Protein AF-A0A935YAR6-F1 (afdb_monomer_lite)

Secondary structure (DSSP, 8-state):
------------------------------TTS--HHHHHHHHH-TTSS-TTT-BTTSSTTS-SS--EE-SS--EEEEEEEEES-TT-EEEEEE--SSSPPP-SSSSEEEEEES---TT-EEEEEPPTT--EEEEEEETTTT-TT-SSS-TT--EESSGGGS-SSGGGS---SSS-S----EEEEE-GGGGTT--EEEEEE-SS-TTSPB-SS--TT-B---S-SEEEEEEE-S--------HHHHHHHT--

Sequence (252 aa):
MRSSIAKLLVPVLLFAPSLAGAFDVTFGTSWDNIPLQQVLDLQYGAGVVNVATDFEGHNPGDADPPFWEDLALNGLLIREIAGFANRNTLGWYAETLQAAPVIDSIGDGVVFDGTMGAGQTVTVSFADGLTRFGFYLNPNGGQAGGGNAPEPELFFTNRFYNDLGPGGAGATHAPFNGDPQCLVFNISHLYGGVPTYVLAWEDLDYGGPITPHYDWLGTDNDYNDLVIEIQALSPVATENETWGSVKALFRQ

Foldseek 3Di:
DDDDDPPPPDPPPPPPPPQAAADFFDFFADQVNAFVQNLCCVVPNHPLADPGAQFARNDRPGDALDKAFDQWFQWKKKFWSAAQQLAKWKKKAQDDPPADDDDDPDRMDTFDQSNDGHGDIGIGGGDTGRGMMWMKMDLRRPDPDQQQAPPPDICISNQLRAAAAQNNPFHPDPPRRGFRQWTKGFPCVVVVNFGKIKIFGFSHGSNFDQDNHDDSRHGSSSSRNTIMMMTTPDPPPPPPDDVVVVVVVPPD

Radius of gyration: 20.28 Å; chains: 1; bounding box: 64×56×50 Å

Structure (mmCIF, N/CA/C/O backbone):
data_AF-A0A935YAR6-F1
#
_entry.id   AF-A0A935YAR6-F1
#
loop_
_atom_site.group_PDB
_atom_site.id
_atom_site.type_symbol
_atom_site.label_atom_id
_atom_site.label_alt_id
_atom_site.label_comp_id
_atom_site.label_asym_id
_atom_site.label_entity_id
_atom_site.label_seq_id
_atom_site.pdbx_PDB_ins_code
_atom_site.Cartn_x
_atom_site.Cartn_y
_atom_site.Cartn_z
_atom_site.occupancy
_atom_site.B_iso_or_equiv
_atom_site.auth_seq_id
_atom_site.auth_comp_id
_atom_site.auth_asym_id
_atom_site.auth_atom_id
_atom_site.pdbx_PDB_model_num
ATOM 1 N N . MET A 1 1 ? -37.493 35.752 33.450 1.00 40.84 1 MET A N 1
ATOM 2 C CA . MET A 1 1 ? -36.563 36.001 32.329 1.00 40.84 1 MET A CA 1
ATOM 3 C C . MET A 1 1 ? -36.288 34.668 31.652 1.00 40.84 1 MET A C 1
ATOM 5 O O . MET A 1 1 ? -35.723 33.792 32.289 1.00 40.84 1 MET A O 1
ATOM 9 N N . ARG A 1 2 ? -36.806 34.461 30.434 1.00 37.88 2 ARG A N 1
ATOM 10 C CA . ARG A 1 2 ? -36.589 33.236 29.648 1.00 37.88 2 ARG A CA 1
ATOM 11 C C . ARG A 1 2 ? -35.321 33.442 28.819 1.00 37.88 2 ARG A C 1
ATOM 13 O O . ARG A 1 2 ? -35.298 34.341 27.987 1.00 37.88 2 ARG A O 1
ATOM 20 N N . SER A 1 3 ? -34.277 32.670 29.106 1.00 46.47 3 SER A N 1
ATOM 21 C CA . SER A 1 3 ? -33.043 32.659 28.320 1.00 46.47 3 SER A CA 1
ATOM 22 C C . SER A 1 3 ? -33.253 31.755 27.108 1.00 46.47 3 SER A C 1
ATOM 24 O O . SER A 1 3 ? -33.444 30.549 27.258 1.00 46.47 3 SER A O 1
ATOM 26 N N . SER A 1 4 ? -33.293 32.352 25.919 1.00 44.84 4 SER A N 1
ATOM 27 C CA . SER A 1 4 ? -33.296 31.632 24.648 1.00 44.84 4 SER A CA 1
ATOM 28 C C . SER A 1 4 ? -31.868 31.192 24.336 1.00 44.84 4 SER A C 1
ATOM 30 O O . SER A 1 4 ? -31.024 32.018 23.998 1.00 44.84 4 SER A O 1
ATOM 32 N N . ILE A 1 5 ? -31.599 29.892 24.446 1.00 47.16 5 ILE A N 1
ATOM 33 C CA . ILE A 1 5 ? -30.371 29.280 23.935 1.00 47.16 5 ILE A CA 1
ATOM 34 C C . ILE A 1 5 ? -30.511 29.214 22.413 1.00 47.16 5 ILE A C 1
ATOM 36 O O . ILE A 1 5 ? -31.268 28.401 21.880 1.00 47.16 5 ILE A O 1
ATOM 40 N N . ALA A 1 6 ? -29.816 30.109 21.717 1.00 43.94 6 ALA A N 1
ATOM 41 C CA . ALA A 1 6 ? -29.648 30.031 20.276 1.00 43.94 6 ALA A CA 1
ATOM 42 C C . ALA A 1 6 ? -28.800 28.791 19.958 1.00 43.94 6 ALA A C 1
ATOM 44 O O . ALA A 1 6 ? -27.622 28.729 20.306 1.00 43.94 6 ALA A O 1
ATOM 45 N N . LYS A 1 7 ? -29.411 27.782 19.330 1.00 43.94 7 LYS A N 1
ATOM 46 C CA . LYS A 1 7 ? -28.685 26.648 18.753 1.00 43.94 7 LYS A CA 1
ATOM 47 C C . LYS A 1 7 ? -27.922 27.161 17.535 1.00 43.94 7 LYS A C 1
ATOM 49 O O . LYS A 1 7 ? -28.521 27.423 16.495 1.00 43.94 7 LYS A O 1
ATOM 54 N N . LEU A 1 8 ? -26.617 27.342 17.695 1.00 38.47 8 LEU A N 1
ATOM 55 C CA . LEU A 1 8 ? -25.692 27.582 16.599 1.00 38.47 8 LEU A CA 1
ATOM 56 C C . LEU A 1 8 ? -25.634 26.290 15.767 1.00 38.47 8 LEU A C 1
ATOM 58 O O . LEU A 1 8 ? -25.055 25.298 16.204 1.00 38.47 8 LEU A O 1
ATOM 62 N N . LEU A 1 9 ? -26.300 26.270 14.611 1.00 36.88 9 LEU A N 1
ATOM 63 C CA . LEU A 1 9 ? -26.072 25.236 13.605 1.00 36.88 9 LEU A CA 1
ATOM 64 C C . LEU A 1 9 ? -24.675 25.472 13.032 1.00 36.88 9 LEU A C 1
ATOM 66 O O . LEU A 1 9 ? -24.462 26.434 12.297 1.00 36.88 9 LEU A O 1
ATOM 70 N N . VAL A 1 10 ? -23.730 24.612 13.398 1.00 39.19 10 VAL A N 1
ATOM 71 C CA . VAL A 1 10 ? -22.455 24.503 12.693 1.00 39.19 10 VAL A CA 1
ATOM 72 C C . VAL A 1 10 ? -22.769 23.844 11.349 1.00 39.19 10 VAL A C 1
ATOM 74 O O . VAL A 1 10 ? -23.279 22.721 11.347 1.00 39.19 10 VAL A O 1
ATOM 77 N N . PRO A 1 11 ? -22.537 24.509 10.206 1.00 39.47 11 PRO A N 1
ATOM 78 C CA . PRO A 1 11 ? -22.609 23.832 8.927 1.00 39.47 11 PRO A CA 1
ATOM 79 C C . PRO A 1 11 ? -21.472 22.810 8.896 1.00 39.47 11 PRO A C 1
ATOM 81 O O . PRO A 1 11 ? -20.299 23.173 8.843 1.00 39.47 11 PRO A O 1
ATOM 84 N N . VAL A 1 12 ? -21.821 21.527 8.974 1.00 39.31 12 VAL A N 1
ATOM 85 C CA . VAL A 1 12 ? -20.907 20.448 8.607 1.00 39.31 12 VAL A CA 1
ATOM 86 C C . VAL A 1 12 ? -20.712 20.588 7.102 1.00 39.31 12 VAL A C 1
ATOM 88 O O . VAL A 1 12 ? -21.591 20.219 6.323 1.00 39.31 12 VAL A O 1
ATOM 91 N N . LEU A 1 13 ? -19.606 21.212 6.687 1.00 35.56 13 LEU A N 1
ATOM 92 C CA . LEU A 1 13 ? -19.125 21.058 5.321 1.00 35.56 13 LEU A CA 1
ATOM 93 C C . LEU A 1 13 ? -18.796 19.574 5.164 1.00 35.56 13 LEU A C 1
ATOM 95 O O . LEU A 1 13 ? -17.758 19.108 5.626 1.00 35.56 13 LEU A O 1
ATOM 99 N N . LEU A 1 14 ? -19.710 18.833 4.545 1.00 36.94 14 LEU A N 1
ATOM 100 C CA . LEU A 1 14 ? -19.393 17.548 3.947 1.00 36.94 14 LEU A CA 1
ATOM 101 C C . LEU A 1 14 ? -18.448 17.862 2.786 1.00 36.94 14 LEU A C 1
ATOM 103 O O . LEU A 1 14 ? -18.890 18.214 1.692 1.00 36.94 14 LEU A O 1
ATOM 107 N N . PHE A 1 15 ? -17.144 17.828 3.051 1.00 38.59 15 PHE A N 1
ATOM 108 C CA . PHE A 1 15 ? -16.162 17.678 1.991 1.00 38.59 15 PHE A CA 1
ATOM 109 C C . PHE A 1 15 ? -16.456 16.324 1.354 1.00 38.59 15 PHE A C 1
ATOM 111 O O . PHE A 1 15 ? -16.135 15.286 1.923 1.00 38.59 15 PHE A O 1
ATOM 118 N N . ALA A 1 16 ? -17.150 16.331 0.216 1.00 40.28 16 ALA A N 1
ATOM 119 C CA . ALA A 1 16 ? -17.143 15.169 -0.650 1.00 40.28 16 ALA A CA 1
ATOM 120 C C . ALA A 1 16 ? -15.677 14.989 -1.069 1.00 40.28 16 ALA A C 1
ATOM 122 O O . ALA A 1 16 ? -15.135 15.931 -1.663 1.00 40.28 16 ALA A O 1
ATOM 123 N N . PRO A 1 17 ? -15.011 13.869 -0.727 1.00 46.31 17 PRO A N 1
ATOM 124 C CA . PRO A 1 17 ? -13.712 13.582 -1.312 1.00 46.31 17 PRO A CA 1
ATOM 125 C C . PRO A 1 17 ? -13.893 13.687 -2.826 1.00 46.31 17 PRO A C 1
ATOM 127 O O . PRO A 1 17 ? -14.884 13.189 -3.372 1.00 46.31 17 PRO A O 1
ATOM 130 N N . SER A 1 18 ? -13.024 14.441 -3.504 1.00 45.59 18 SER A N 1
ATOM 131 C CA . SER A 1 18 ? -13.033 14.427 -4.961 1.00 45.59 18 SER A CA 1
ATOM 132 C C . SER A 1 18 ? -12.816 12.977 -5.359 1.00 45.59 18 SER A C 1
ATOM 134 O O . SER A 1 18 ? -11.748 12.453 -5.063 1.00 45.59 18 SER A O 1
ATOM 136 N N . LEU A 1 19 ? -13.829 12.333 -5.947 1.00 53.84 19 LEU A N 1
ATOM 137 C CA . LEU A 1 19 ? -13.690 10.989 -6.494 1.00 53.84 19 LEU A CA 1
ATOM 138 C C . LEU A 1 19 ? -12.526 11.047 -7.476 1.00 53.84 19 LEU A C 1
ATOM 140 O O . LEU A 1 19 ? -12.652 11.634 -8.557 1.00 53.84 19 LEU A O 1
ATOM 144 N N . ALA A 1 20 ? -11.374 10.538 -7.060 1.00 61.47 20 ALA A N 1
ATOM 145 C CA . ALA A 1 20 ? -10.275 10.342 -7.966 1.00 61.47 20 ALA A CA 1
ATOM 146 C C . ALA A 1 20 ? -10.767 9.399 -9.072 1.00 61.47 20 ALA A C 1
ATOM 148 O O . ALA A 1 20 ? -11.616 8.531 -8.851 1.00 61.47 20 ALA A O 1
ATOM 149 N N . GLY A 1 21 ? -10.350 9.674 -10.307 1.00 69.19 21 GLY A N 1
ATOM 150 C CA . GLY A 1 21 ? -10.752 8.841 -11.431 1.00 69.19 21 GLY A CA 1
ATOM 151 C C . GLY A 1 21 ? -10.207 7.434 -11.236 1.00 69.19 21 GLY A C 1
ATOM 152 O O . GLY A 1 21 ? -9.061 7.298 -10.813 1.00 69.19 21 GLY A O 1
ATOM 153 N N . ALA A 1 22 ? -11.019 6.436 -11.586 1.00 86.50 22 ALA A N 1
ATOM 154 C CA . ALA A 1 22 ? -10.573 5.058 -11.716 1.00 86.50 22 ALA A CA 1
ATOM 155 C C . ALA A 1 22 ? -9.222 4.984 -12.448 1.00 86.50 22 ALA A C 1
ATOM 157 O O . ALA A 1 22 ? -9.014 5.721 -13.425 1.00 86.50 22 ALA A O 1
ATOM 158 N N . PHE A 1 23 ? -8.329 4.117 -11.982 1.00 87.19 23 PHE A N 1
ATOM 159 C CA . PHE A 1 23 ? -7.012 3.924 -12.571 1.00 87.19 23 PHE A CA 1
ATOM 160 C C . PHE A 1 23 ? -6.762 2.476 -12.979 1.00 87.19 23 PHE A C 1
ATOM 162 O O . PHE A 1 23 ? -7.250 1.527 -12.368 1.00 87.19 23 PHE A O 1
ATOM 169 N N . ASP A 1 24 ? -5.979 2.337 -14.045 1.00 88.38 24 ASP A N 1
ATOM 170 C CA . ASP A 1 24 ? -5.494 1.056 -14.534 1.00 88.38 24 ASP A CA 1
ATOM 171 C C . ASP A 1 24 ? -4.030 0.882 -14.133 1.00 88.38 24 ASP A C 1
ATOM 173 O O . ASP A 1 24 ? -3.259 1.845 -14.083 1.00 88.38 24 ASP A O 1
ATOM 177 N N . VAL A 1 25 ? -3.647 -0.369 -13.906 1.00 90.38 25 VAL A N 1
ATOM 178 C CA . VAL A 1 25 ? -2.278 -0.772 -13.587 1.00 90.38 25 VAL A CA 1
ATOM 179 C C . VAL A 1 25 ? -1.753 -1.635 -14.724 1.00 90.38 25 VAL A C 1
ATOM 181 O O . VAL A 1 25 ? -2.438 -2.547 -15.195 1.00 90.38 25 VAL A O 1
ATOM 184 N N . THR A 1 26 ? -0.539 -1.346 -15.189 1.00 91.50 26 THR A N 1
ATOM 185 C CA . THR A 1 26 ? 0.136 -2.205 -16.170 1.00 91.50 26 THR A CA 1
ATOM 186 C C . THR A 1 26 ? 1.091 -3.138 -15.448 1.00 91.50 26 THR A C 1
ATOM 188 O O . THR A 1 26 ? 2.150 -2.702 -15.013 1.00 91.50 26 THR A O 1
ATOM 191 N N . PHE A 1 27 ? 0.731 -4.418 -15.373 1.00 93.06 27 PHE A N 1
ATOM 192 C CA . PHE A 1 27 ? 1.583 -5.443 -14.776 1.00 93.06 27 PHE A CA 1
ATOM 193 C C . PHE A 1 27 ? 2.663 -5.915 -15.751 1.00 93.06 27 PHE A C 1
ATOM 195 O O . PHE A 1 27 ? 2.363 -6.265 -16.902 1.00 93.06 27 PHE A O 1
ATOM 202 N N . GLY A 1 28 ? 3.912 -5.953 -15.294 1.00 92.69 28 GLY A N 1
ATOM 203 C CA . GLY A 1 28 ? 5.017 -6.561 -16.023 1.00 92.69 28 GLY A CA 1
ATOM 204 C C . GLY A 1 28 ? 5.239 -8.027 -15.664 1.00 92.69 28 GLY A C 1
ATOM 205 O O . GLY A 1 28 ? 4.377 -8.725 -15.130 1.00 92.69 28 GLY A O 1
ATOM 206 N N . THR A 1 29 ? 6.401 -8.539 -16.070 1.00 93.75 29 THR A N 1
ATOM 207 C CA . THR A 1 29 ? 6.814 -9.903 -15.729 1.00 93.75 29 THR A CA 1
ATOM 208 C C . THR A 1 29 ? 7.620 -9.860 -14.449 1.00 93.75 29 THR A C 1
ATOM 210 O O . THR A 1 29 ? 8.733 -9.350 -14.480 1.00 93.75 29 THR A O 1
ATOM 213 N N . SER A 1 30 ? 7.080 -10.484 -13.405 1.00 93.56 30 SER A N 1
ATOM 214 C CA . SER A 1 30 ? 7.741 -10.632 -12.112 1.00 93.56 30 SER A CA 1
ATOM 215 C C . SER A 1 30 ? 9.183 -11.122 -12.221 1.00 93.56 30 SER A C 1
ATOM 217 O O . SER A 1 30 ? 9.445 -12.179 -12.818 1.00 93.56 30 SER A O 1
ATOM 219 N N . TRP A 1 31 ? 10.107 -10.397 -11.598 1.00 92.81 31 TRP A N 1
ATOM 220 C CA . TRP A 1 31 ? 11.508 -10.787 -11.461 1.00 92.81 31 TRP A CA 1
ATOM 221 C C . TRP A 1 31 ? 11.706 -11.893 -10.415 1.00 92.81 31 TRP A C 1
ATOM 223 O O . TRP A 1 31 ? 12.677 -12.654 -10.505 1.00 92.81 31 TRP A O 1
ATOM 233 N N . ASP A 1 32 ? 10.737 -12.086 -9.520 1.00 90.06 32 ASP A N 1
ATOM 234 C CA . ASP A 1 32 ? 10.726 -13.149 -8.507 1.00 90.06 32 ASP A CA 1
ATOM 235 C C . ASP A 1 32 ? 10.179 -14.491 -9.004 1.00 90.06 32 ASP A C 1
ATOM 237 O O . ASP A 1 32 ? 10.198 -15.498 -8.290 1.00 90.06 32 ASP A O 1
ATOM 241 N N . ASN A 1 33 ? 9.780 -14.566 -10.278 1.00 90.94 33 ASN A N 1
ATOM 242 C CA . ASN A 1 33 ? 9.203 -15.757 -10.912 1.00 90.94 33 ASN A CA 1
ATOM 243 C C . ASN A 1 33 ? 7.871 -16.211 -10.283 1.00 90.94 33 ASN A C 1
ATOM 245 O O . ASN A 1 33 ? 7.488 -17.378 -10.429 1.00 90.94 33 ASN A O 1
ATOM 249 N N . ILE A 1 34 ? 7.153 -15.310 -9.609 1.00 93.94 34 ILE A N 1
ATOM 250 C CA . ILE A 1 34 ? 5.818 -15.568 -9.069 1.00 93.94 34 ILE A CA 1
ATOM 251 C C . ILE A 1 34 ? 4.949 -14.306 -9.179 1.00 93.94 34 ILE A C 1
ATOM 253 O O . ILE A 1 34 ? 5.118 -13.379 -8.409 1.00 93.94 34 ILE A O 1
ATOM 257 N N . PRO A 1 35 ? 3.975 -14.230 -10.097 1.00 95.75 35 PRO A N 1
ATOM 258 C CA . PRO A 1 35 ? 3.140 -13.033 -10.203 1.00 95.75 35 PRO A CA 1
ATOM 259 C C . PRO A 1 35 ? 2.247 -12.860 -8.963 1.00 95.75 35 PRO A C 1
ATOM 261 O O . PRO A 1 35 ? 1.823 -13.859 -8.368 1.00 95.75 35 PRO A O 1
ATOM 264 N N . LEU A 1 36 ? 1.855 -11.621 -8.639 1.00 97.06 36 LEU A N 1
ATOM 265 C CA . LEU A 1 36 ? 0.955 -11.329 -7.513 1.00 97.06 36 LEU A CA 1
ATOM 266 C C . LEU A 1 36 ? -0.332 -12.169 -7.539 1.00 97.06 36 LEU A C 1
ATOM 268 O O . LEU A 1 36 ? -0.755 -12.664 -6.497 1.00 97.06 36 LEU A O 1
ATOM 272 N N . GLN A 1 37 ? -0.923 -12.423 -8.716 1.00 98.00 37 GLN A N 1
ATOM 273 C CA . GLN A 1 37 ? -2.121 -13.275 -8.810 1.00 98.00 37 GLN A CA 1
ATOM 274 C C . GLN A 1 37 ? -1.874 -14.665 -8.216 1.00 98.00 37 GLN A C 1
ATOM 276 O O . GLN A 1 37 ? -2.717 -15.188 -7.494 1.00 98.00 37 GLN A O 1
ATOM 281 N N . GLN A 1 38 ? -0.701 -15.251 -8.469 1.00 97.69 38 GLN A N 1
ATOM 282 C CA . GLN A 1 38 ? -0.343 -16.548 -7.909 1.00 97.69 38 GLN A CA 1
ATOM 283 C C . GLN A 1 38 ? -0.104 -16.463 -6.394 1.00 97.69 38 GLN A C 1
ATOM 285 O O . GLN A 1 38 ? -0.475 -17.396 -5.683 1.00 97.69 38 GLN A O 1
ATOM 290 N N . VAL A 1 39 ? 0.471 -15.365 -5.887 1.00 96.88 39 VAL A N 1
ATOM 291 C CA . VAL A 1 39 ? 0.621 -15.130 -4.438 1.00 96.88 39 VAL A CA 1
ATOM 292 C C . VAL A 1 39 ? -0.750 -15.119 -3.754 1.00 96.88 39 VAL A C 1
ATOM 294 O O . VAL A 1 39 ? -0.966 -15.859 -2.790 1.00 96.88 39 VAL A O 1
ATOM 297 N N . LEU A 1 40 ? -1.704 -14.343 -4.279 1.00 98.12 40 LEU A N 1
ATOM 298 C CA . LEU A 1 40 ? -3.045 -14.243 -3.696 1.00 98.12 40 LEU A CA 1
ATOM 299 C C . LEU A 1 40 ? -3.849 -15.539 -3.863 1.00 98.12 40 LEU A C 1
ATOM 301 O O . LEU A 1 40 ? -4.527 -15.958 -2.923 1.00 98.12 40 LEU A O 1
ATOM 305 N N . ASP A 1 41 ? -3.717 -16.229 -4.997 1.00 98.31 41 ASP A N 1
ATOM 306 C CA . ASP A 1 41 ? -4.365 -17.523 -5.233 1.00 98.31 41 ASP A CA 1
ATOM 307 C C . ASP A 1 41 ? -3.880 -18.599 -4.250 1.00 98.31 41 ASP A C 1
ATOM 309 O O . ASP A 1 41 ? -4.676 -19.411 -3.772 1.00 98.31 41 ASP A O 1
ATOM 313 N N . LEU A 1 42 ? -2.581 -18.616 -3.927 1.00 96.81 42 LEU A N 1
ATOM 314 C CA . LEU A 1 42 ? -2.014 -19.537 -2.937 1.00 96.81 42 LEU A CA 1
ATOM 315 C C . LEU A 1 42 ? -2.504 -19.231 -1.516 1.00 96.81 42 LEU A C 1
ATOM 317 O O . LEU A 1 42 ? -2.683 -20.158 -0.725 1.00 96.81 42 LEU A O 1
ATOM 321 N N . GLN A 1 43 ? -2.725 -17.954 -1.194 1.00 97.00 43 GLN A N 1
ATOM 322 C CA . GLN A 1 43 ? -3.118 -17.513 0.143 1.00 97.00 43 GLN A CA 1
ATOM 323 C C . GLN A 1 43 ? -4.631 -17.619 0.398 1.00 97.00 43 GLN A C 1
ATOM 325 O O . GLN A 1 43 ? -5.035 -18.019 1.493 1.00 97.00 43 GLN A O 1
ATOM 330 N N . TYR A 1 44 ? -5.462 -17.260 -0.582 1.00 97.50 44 TYR A N 1
ATOM 331 C CA . TYR A 1 44 ? -6.917 -17.124 -0.423 1.00 97.50 44 TYR A CA 1
ATOM 332 C C . TYR A 1 44 ? -7.726 -18.116 -1.266 1.00 97.50 44 TYR A C 1
ATOM 334 O O . TYR A 1 44 ? -8.906 -18.335 -0.990 1.00 97.50 44 TYR A O 1
ATOM 342 N N . GLY A 1 45 ? -7.093 -18.764 -2.244 1.00 98.06 45 GLY A N 1
ATOM 343 C CA . GLY A 1 45 ? -7.734 -19.649 -3.211 1.00 98.06 45 GLY A CA 1
ATOM 344 C C . GLY A 1 45 ? -7.833 -19.011 -4.596 1.00 98.06 45 GLY A C 1
ATOM 345 O O . GLY A 1 45 ? -7.997 -17.801 -4.735 1.00 98.06 45 GLY A O 1
ATOM 346 N N . ALA A 1 46 ? -7.752 -19.854 -5.628 1.00 98.12 46 ALA A N 1
ATOM 347 C CA . ALA A 1 46 ? -7.691 -19.411 -7.016 1.00 98.12 46 ALA A CA 1
ATOM 348 C C . ALA A 1 46 ? -8.891 -18.538 -7.421 1.00 98.12 46 ALA A C 1
ATOM 350 O O . ALA A 1 46 ? -10.040 -18.986 -7.340 1.00 98.12 46 ALA A O 1
ATOM 351 N N . GLY A 1 47 ? -8.610 -17.319 -7.890 1.00 96.00 47 GLY A N 1
ATOM 352 C CA . GLY A 1 47 ? -9.608 -16.368 -8.384 1.00 96.00 47 GLY A CA 1
ATOM 353 C C . GLY A 1 47 ? -10.515 -15.770 -7.306 1.00 96.00 47 GLY A C 1
ATOM 354 O O . GLY A 1 47 ? -11.539 -15.184 -7.646 1.00 96.00 47 GLY A O 1
ATOM 355 N N . VAL A 1 48 ? -10.175 -15.936 -6.023 1.00 97.62 48 VAL A N 1
ATOM 356 C CA . VAL A 1 48 ? -10.907 -15.303 -4.913 1.00 97.62 48 VAL A CA 1
ATOM 357 C C . VAL A 1 48 ? -10.652 -13.796 -4.871 1.00 97.62 48 VAL A C 1
ATOM 359 O O . VAL A 1 48 ? -11.563 -13.042 -4.547 1.00 97.62 48 VAL A O 1
ATOM 362 N N . VAL A 1 49 ? -9.437 -13.373 -5.224 1.00 98.06 49 VAL A N 1
ATOM 363 C CA . VAL A 1 49 ? -9.066 -11.969 -5.432 1.00 98.06 49 VAL A CA 1
ATOM 364 C C . VAL A 1 49 ? -8.478 -11.853 -6.833 1.00 98.06 49 VAL A C 1
ATOM 366 O O . VAL A 1 49 ? -7.516 -12.555 -7.149 1.00 98.06 49 VAL A O 1
ATOM 369 N N . ASN A 1 50 ? -9.047 -11.002 -7.680 1.00 97.69 50 ASN A N 1
ATOM 370 C CA . ASN A 1 50 ? -8.526 -10.708 -9.011 1.00 97.69 50 ASN A CA 1
ATOM 371 C C . ASN A 1 50 ? -7.626 -9.468 -8.966 1.00 97.69 50 ASN A C 1
ATOM 373 O O . ASN A 1 50 ? -8.110 -8.342 -8.835 1.00 97.69 50 ASN A O 1
ATOM 377 N N . VAL A 1 51 ? -6.316 -9.664 -9.136 1.00 97.25 51 VAL A N 1
ATOM 378 C CA . VAL A 1 51 ? -5.328 -8.575 -9.019 1.00 97.25 51 VAL A CA 1
ATOM 379 C C . VAL A 1 51 ? -5.525 -7.471 -10.048 1.00 97.25 51 VAL A C 1
ATOM 381 O O . VAL A 1 51 ? -5.117 -6.342 -9.816 1.00 97.25 51 VAL A O 1
ATOM 384 N N . ALA A 1 52 ? -6.160 -7.785 -11.179 1.00 95.81 52 ALA A N 1
ATOM 385 C CA . ALA A 1 52 ? -6.364 -6.827 -12.254 1.00 95.81 52 ALA A CA 1
ATOM 386 C C . ALA A 1 52 ? -7.559 -5.895 -12.019 1.00 95.81 52 ALA A C 1
ATOM 388 O O . ALA A 1 52 ? -7.655 -4.888 -12.714 1.00 95.81 52 ALA A O 1
ATOM 389 N N . THR A 1 53 ? -8.488 -6.242 -11.118 1.00 95.50 53 THR A N 1
ATOM 390 C CA . THR A 1 53 ? -9.772 -5.525 -11.017 1.00 95.50 53 THR A CA 1
ATOM 391 C C . THR A 1 53 ? -10.288 -5.265 -9.609 1.00 95.50 53 THR A C 1
ATOM 393 O O . THR A 1 53 ? -11.178 -4.432 -9.450 1.00 95.50 53 THR A O 1
ATOM 396 N N . ASP A 1 54 ? -9.794 -5.985 -8.603 1.00 96.38 54 ASP A N 1
ATOM 397 C CA . ASP A 1 54 ? -10.385 -5.965 -7.258 1.00 96.38 54 ASP A CA 1
ATOM 398 C C . ASP A 1 54 ? -9.666 -4.999 -6.302 1.00 96.38 54 ASP A C 1
ATOM 400 O O . ASP A 1 54 ? -10.003 -4.948 -5.117 1.00 96.38 54 ASP A O 1
ATOM 404 N N . PHE A 1 55 ? -8.663 -4.256 -6.783 1.00 95.62 55 PHE A N 1
ATOM 405 C CA . PHE A 1 55 ? -7.998 -3.227 -5.985 1.00 95.62 55 PHE A CA 1
ATOM 406 C C . PHE A 1 55 ? -8.841 -1.947 -5.914 1.00 95.62 55 PHE A C 1
ATOM 408 O O . PHE A 1 55 ? -9.486 -1.545 -6.883 1.00 95.62 55 PHE A O 1
ATOM 415 N N . GLU A 1 56 ? -8.799 -1.290 -4.758 1.00 92.62 56 GLU A N 1
ATOM 416 C CA . GLU A 1 56 ? -9.431 0.002 -4.510 1.00 92.62 56 GLU A CA 1
ATOM 417 C C . GLU A 1 56 ? -8.838 1.057 -5.451 1.00 92.62 56 GLU A C 1
ATOM 419 O O . GLU A 1 56 ? -7.626 1.283 -5.489 1.00 92.62 56 GLU A O 1
ATOM 424 N N . GLY A 1 57 ? -9.716 1.688 -6.224 1.00 89.88 57 GLY A N 1
ATOM 425 C CA . GLY A 1 57 ? -9.376 2.684 -7.232 1.00 89.88 57 GLY A CA 1
ATOM 426 C C . GLY A 1 57 ? -9.456 2.154 -8.661 1.00 89.88 57 GLY A C 1
ATOM 427 O O . GLY A 1 57 ? -9.378 2.954 -9.591 1.00 89.88 57 GLY A O 1
ATOM 428 N N . HIS A 1 58 ? -9.687 0.853 -8.870 1.00 92.25 58 HIS A N 1
ATOM 429 C CA . HIS A 1 58 ? -9.929 0.319 -10.211 1.00 92.25 58 HIS A CA 1
ATOM 430 C C . HIS A 1 58 ? -11.298 0.733 -10.764 1.00 92.25 58 HIS A C 1
ATOM 432 O O . HIS A 1 58 ? -11.423 1.115 -11.928 1.00 92.25 58 HIS A O 1
ATOM 438 N N . ASN A 1 59 ? -12.352 0.652 -9.948 1.00 90.06 59 ASN A N 1
ATOM 439 C CA . ASN A 1 59 ? -13.712 0.918 -10.394 1.00 90.06 59 ASN A CA 1
ATOM 440 C C . ASN A 1 59 ? -14.143 2.353 -10.056 1.00 90.06 59 ASN A C 1
ATOM 442 O O . ASN A 1 59 ? -13.773 2.913 -9.020 1.00 90.06 59 ASN A O 1
ATOM 446 N N . PRO A 1 60 ? -14.996 2.979 -10.891 1.00 85.81 60 PRO A N 1
ATOM 447 C CA . PRO A 1 60 ? -15.593 4.260 -10.547 1.00 85.81 60 PRO A CA 1
ATOM 448 C C . PRO A 1 60 ? -16.383 4.180 -9.233 1.00 85.81 60 PRO A C 1
ATOM 450 O O . PRO A 1 60 ? -17.405 3.497 -9.161 1.00 85.81 60 PRO A O 1
ATOM 453 N N . GLY A 1 61 ? -15.956 4.950 -8.232 1.00 82.81 61 GLY A N 1
ATOM 454 C CA . GLY A 1 61 ? -16.602 5.010 -6.918 1.00 82.81 61 GLY A CA 1
ATOM 455 C C . GLY A 1 61 ? -15.857 4.280 -5.802 1.00 82.81 61 GLY A C 1
ATOM 456 O O . GLY A 1 61 ? -16.277 4.418 -4.653 1.00 82.81 61 GLY A O 1
ATOM 457 N N . ASP A 1 62 ? -14.774 3.569 -6.121 1.00 85.50 62 ASP A N 1
ATOM 458 C CA . ASP A 1 62 ? -13.861 3.013 -5.120 1.00 85.50 62 ASP A CA 1
ATOM 459 C C . ASP A 1 62 ? -13.179 4.126 -4.305 1.00 85.50 62 ASP A C 1
ATOM 461 O O . ASP A 1 62 ? -13.151 5.300 -4.705 1.00 85.50 62 ASP A O 1
ATOM 465 N N . ALA A 1 63 ? -12.634 3.764 -3.141 1.00 81.06 63 ALA A N 1
ATOM 466 C CA . ALA A 1 63 ? -11.897 4.707 -2.312 1.00 81.06 63 ALA A CA 1
ATOM 467 C C . ALA A 1 63 ? -10.519 4.996 -2.931 1.00 81.06 63 ALA A C 1
ATOM 469 O O . ALA A 1 63 ? -9.645 4.136 -2.942 1.00 81.06 63 ALA A O 1
ATOM 470 N N . ASP A 1 64 ? -10.307 6.221 -3.416 1.00 80.94 64 ASP A N 1
ATOM 471 C CA . ASP A 1 64 ? -9.012 6.667 -3.938 1.00 80.94 64 ASP A CA 1
ATOM 472 C C . ASP A 1 64 ? -8.738 8.131 -3.516 1.00 80.94 64 ASP A C 1
ATOM 474 O O . ASP A 1 64 ? -9.468 9.042 -3.933 1.00 80.94 64 ASP A O 1
ATOM 478 N N . PRO A 1 65 ? -7.740 8.377 -2.644 1.00 77.50 65 PRO A N 1
ATOM 479 C CA . PRO A 1 65 ? -6.784 7.395 -2.130 1.00 77.50 65 PRO A CA 1
ATOM 480 C C . PRO A 1 65 ? -7.418 6.458 -1.091 1.00 77.50 65 PRO A C 1
ATOM 482 O O . PRO A 1 65 ? -8.280 6.903 -0.326 1.00 77.50 65 PRO A O 1
ATOM 485 N N . PRO A 1 66 ? -6.973 5.193 -0.994 1.00 78.06 66 PRO A N 1
ATOM 486 C CA . PRO A 1 66 ? -7.383 4.326 0.097 1.00 78.06 66 PRO A CA 1
ATOM 487 C C . PRO A 1 66 ? -6.753 4.809 1.413 1.00 78.06 66 PRO A C 1
ATOM 489 O O . PRO A 1 66 ? -5.533 4.882 1.573 1.00 78.06 66 PRO A O 1
ATOM 492 N N . PHE A 1 67 ? -7.611 5.133 2.376 1.00 77.88 67 PHE A N 1
ATOM 493 C CA . PHE A 1 67 ? -7.259 5.365 3.774 1.00 77.88 67 PHE A CA 1
ATOM 494 C C . PHE A 1 67 ? -8.340 4.754 4.662 1.00 77.88 67 PHE A C 1
ATOM 496 O O . PHE A 1 67 ? -9.471 4.521 4.230 1.00 77.88 67 PHE A O 1
ATOM 503 N N . TRP A 1 68 ? -8.004 4.515 5.924 1.00 84.31 68 TRP A N 1
ATOM 504 C CA . TRP A 1 68 ? -8.924 3.893 6.870 1.00 84.31 68 TRP A CA 1
ATOM 505 C C . TRP A 1 68 ? -9.364 4.900 7.918 1.00 84.31 68 TRP A C 1
ATOM 507 O O . TRP A 1 68 ? -8.538 5.638 8.453 1.00 84.31 68 TRP A O 1
ATOM 517 N N . GLU A 1 69 ? -10.661 4.901 8.223 1.00 76.12 69 GLU A N 1
ATOM 518 C CA . GLU A 1 69 ? -11.263 5.722 9.270 1.00 76.12 69 GLU A CA 1
ATOM 519 C C . GLU A 1 69 ? -11.957 4.849 10.315 1.00 76.12 69 GLU A C 1
ATOM 521 O O . GLU A 1 69 ? -12.696 3.924 9.980 1.00 76.12 69 GLU A O 1
ATOM 526 N N . ASP A 1 70 ? -11.752 5.172 11.588 1.00 74.44 70 ASP A N 1
ATOM 527 C CA . ASP A 1 70 ? -12.491 4.599 12.714 1.00 74.44 70 ASP A CA 1
ATOM 528 C C . ASP A 1 70 ? -12.685 5.689 13.780 1.00 74.44 70 ASP A C 1
ATOM 530 O O . ASP A 1 70 ? -11.874 6.603 13.925 1.00 74.44 70 ASP A O 1
ATOM 534 N N . LEU A 1 71 ? -13.759 5.595 14.559 1.00 71.62 71 LEU A N 1
ATOM 535 C CA . LEU A 1 71 ? -13.974 6.436 15.735 1.00 71.62 71 LEU A CA 1
ATOM 536 C C . LEU A 1 71 ? -13.169 5.948 16.951 1.00 71.62 71 LEU A C 1
ATOM 538 O O . LEU A 1 71 ? -12.963 6.726 17.884 1.00 71.62 71 LEU A O 1
ATOM 542 N N . ALA A 1 72 ? -12.748 4.677 16.960 1.00 66.69 72 ALA A N 1
ATOM 543 C CA . ALA A 1 72 ? -11.984 4.061 18.043 1.00 66.69 72 ALA A CA 1
ATOM 544 C C . ALA A 1 72 ? -11.183 2.831 17.565 1.00 66.69 72 ALA A C 1
ATOM 546 O O . ALA A 1 72 ? -11.429 1.705 18.012 1.00 66.69 72 ALA A O 1
ATOM 547 N N . LEU A 1 73 ? -10.199 3.033 16.682 1.00 71.31 73 LEU A N 1
ATOM 548 C CA . LEU A 1 73 ? -9.311 1.942 16.283 1.00 71.31 73 LEU A CA 1
ATOM 549 C C . LEU A 1 73 ? -8.284 1.658 17.379 1.00 71.31 73 LEU A C 1
ATOM 551 O O . LEU A 1 73 ? -7.360 2.435 17.602 1.00 71.31 73 LEU A O 1
ATOM 555 N N . ASN A 1 74 ? -8.421 0.511 18.041 1.00 77.19 74 ASN A N 1
ATOM 556 C CA . ASN A 1 74 ? -7.487 0.109 19.097 1.00 77.19 74 ASN A CA 1
ATOM 557 C C . ASN A 1 74 ? -6.157 -0.416 18.536 1.00 77.19 74 ASN A C 1
ATOM 559 O O . ASN A 1 74 ? -5.130 -0.372 19.215 1.00 77.19 74 ASN A O 1
ATOM 563 N N . GLY A 1 75 ? -6.168 -0.930 17.306 1.00 84.06 75 GLY A N 1
ATOM 564 C CA . GLY A 1 75 ? -4.980 -1.467 16.664 1.00 84.06 75 GLY A CA 1
ATOM 565 C C . GLY A 1 75 ? -5.274 -2.307 15.430 1.00 84.06 75 GLY A C 1
ATOM 566 O O . GLY A 1 75 ? -6.430 -2.500 15.045 1.00 84.06 75 GLY A O 1
ATOM 567 N N . LEU A 1 76 ? -4.208 -2.841 14.841 1.00 89.44 76 LEU A N 1
ATOM 568 C CA . LEU A 1 76 ? -4.241 -3.763 13.711 1.00 89.44 76 LEU A CA 1
ATOM 569 C C . LEU A 1 76 ? -3.420 -5.008 14.010 1.00 89.44 76 LEU A C 1
ATOM 571 O O . LEU A 1 76 ? -2.370 -4.947 14.655 1.00 89.44 76 LEU A O 1
ATOM 575 N N . LEU A 1 77 ? -3.880 -6.126 13.468 1.00 91.50 77 LEU A N 1
ATOM 576 C CA . LEU A 1 77 ? -3.053 -7.291 13.225 1.00 91.50 77 LEU A CA 1
ATOM 577 C C . LEU A 1 77 ? -2.520 -7.179 11.801 1.00 91.50 77 LEU A C 1
ATOM 579 O O . LEU A 1 77 ? -3.307 -7.031 10.868 1.00 91.50 77 LEU A O 1
ATOM 583 N N . ILE A 1 78 ? -1.204 -7.233 11.640 1.00 94.06 78 ILE A N 1
ATOM 584 C CA . ILE A 1 78 ? -0.546 -7.137 10.339 1.00 94.06 78 ILE A CA 1
ATOM 585 C C . ILE A 1 78 ? 0.278 -8.394 10.133 1.00 94.06 78 ILE A C 1
ATOM 587 O O . ILE A 1 78 ? 1.107 -8.732 10.975 1.00 94.06 78 ILE A O 1
ATOM 591 N N . ARG A 1 79 ? 0.048 -9.090 9.025 1.00 94.12 79 ARG A N 1
ATOM 592 C CA . ARG A 1 79 ? 0.736 -10.329 8.672 1.00 94.12 79 ARG A CA 1
ATOM 593 C C . ARG A 1 79 ? 1.403 -10.181 7.319 1.00 94.12 79 ARG A C 1
ATOM 595 O O . ARG A 1 79 ? 0.754 -9.799 6.354 1.00 94.12 79 ARG A O 1
ATOM 602 N N . GLU A 1 80 ? 2.670 -10.551 7.233 1.00 92.50 80 GLU A N 1
ATOM 603 C CA . GLU A 1 80 ? 3.359 -10.643 5.951 1.00 92.50 80 GLU A CA 1
ATOM 604 C C . GLU A 1 80 ? 2.896 -11.905 5.207 1.00 92.50 80 GLU A C 1
ATOM 606 O O . GLU A 1 80 ? 2.932 -13.014 5.751 1.00 92.50 80 GLU A O 1
ATOM 611 N N . ILE A 1 81 ? 2.407 -11.741 3.981 1.00 92.62 81 ILE A N 1
ATOM 612 C CA . ILE A 1 81 ? 1.996 -12.834 3.089 1.00 92.62 81 ILE A CA 1
ATOM 613 C C . ILE A 1 81 ? 3.189 -13.258 2.235 1.00 92.62 81 ILE A C 1
ATOM 615 O O . ILE A 1 81 ? 3.485 -14.449 2.136 1.00 92.62 81 ILE A O 1
ATOM 619 N N . ALA A 1 82 ? 3.874 -12.277 1.654 1.00 87.25 82 ALA A N 1
ATOM 620 C CA . ALA A 1 82 ? 5.073 -12.446 0.855 1.00 87.25 82 ALA A CA 1
ATOM 621 C C . ALA A 1 82 ? 5.973 -11.217 1.030 1.00 87.25 82 ALA A C 1
ATOM 623 O O . ALA A 1 82 ? 5.474 -10.104 1.156 1.00 87.25 82 ALA A O 1
ATOM 624 N N . GLY A 1 83 ? 7.281 -11.435 1.038 1.00 76.38 83 GLY A N 1
ATOM 625 C CA . GLY A 1 83 ? 8.295 -10.391 1.076 1.00 76.38 83 GLY A CA 1
ATOM 626 C C . GLY A 1 83 ? 9.485 -10.895 0.283 1.00 76.38 83 GLY A C 1
ATOM 627 O O . GLY A 1 83 ? 10.239 -11.746 0.762 1.00 76.38 83 GLY A O 1
ATOM 628 N N . PHE A 1 84 ? 9.600 -10.456 -0.967 1.00 71.50 84 PHE A N 1
ATOM 629 C CA . PHE A 1 84 ? 10.701 -10.856 -1.845 1.00 71.50 84 PHE A CA 1
ATOM 630 C C . PHE A 1 84 ? 11.891 -9.893 -1.735 1.00 71.50 84 PHE A C 1
ATOM 632 O O . PHE A 1 84 ? 13.036 -10.270 -2.002 1.00 71.50 84 PHE A O 1
ATOM 639 N N . ALA A 1 85 ? 11.667 -8.726 -1.126 1.00 66.69 85 ALA A N 1
ATOM 640 C CA . ALA A 1 85 ? 12.699 -7.795 -0.708 1.00 66.69 85 ALA A CA 1
ATOM 641 C C . ALA A 1 85 ? 12.875 -7.778 0.824 1.00 66.69 85 ALA A C 1
ATOM 643 O O . ALA A 1 85 ? 12.261 -6.986 1.540 1.00 66.69 85 ALA A O 1
ATOM 644 N N . ASN A 1 86 ? 13.816 -8.594 1.330 1.00 71.81 86 ASN A N 1
ATOM 645 C CA . ASN A 1 86 ? 14.245 -8.662 2.749 1.00 71.81 86 ASN A CA 1
ATOM 646 C C . ASN A 1 86 ? 14.973 -7.388 3.253 1.00 71.81 86 ASN A C 1
ATOM 648 O O . ASN A 1 86 ? 15.940 -7.452 4.024 1.00 71.81 86 ASN A O 1
ATOM 652 N N . ARG A 1 87 ? 14.585 -6.220 2.749 1.00 81.44 87 ARG A N 1
ATOM 653 C CA . ARG A 1 87 ? 15.155 -4.917 3.089 1.00 81.44 87 ARG A CA 1
ATOM 654 C C . ARG A 1 87 ? 14.089 -3.866 3.372 1.00 81.44 87 ARG A C 1
ATOM 656 O O . ARG A 1 87 ? 14.412 -2.901 4.053 1.00 81.44 87 ARG A O 1
ATOM 663 N N . ASN A 1 88 ? 12.871 -4.041 2.867 1.00 87.06 88 ASN A N 1
ATOM 664 C CA . ASN A 1 88 ? 11.862 -2.993 2.893 1.00 87.06 88 ASN A CA 1
ATOM 665 C C . ASN A 1 88 ? 11.435 -2.670 4.325 1.00 87.06 88 ASN A C 1
ATOM 667 O O . ASN A 1 88 ? 11.164 -3.568 5.125 1.00 87.06 88 ASN A O 1
ATOM 671 N N . THR A 1 89 ? 11.341 -1.380 4.641 1.00 91.12 89 THR A N 1
ATOM 672 C CA . THR A 1 89 ? 10.762 -0.941 5.914 1.00 91.12 89 THR A CA 1
ATOM 673 C C . THR A 1 89 ? 9.318 -0.535 5.674 1.00 91.12 89 THR A C 1
ATOM 675 O O . THR A 1 89 ? 9.062 0.454 4.992 1.00 91.12 89 THR A O 1
ATOM 678 N N . LEU A 1 90 ? 8.379 -1.267 6.263 1.00 93.75 90 LEU A N 1
ATOM 679 C CA . LEU A 1 90 ? 6.964 -0.907 6.267 1.00 93.75 90 LEU A CA 1
ATOM 680 C C . LEU A 1 90 ? 6.639 -0.158 7.556 1.00 93.75 90 LEU A C 1
ATOM 682 O O . LEU A 1 90 ? 6.995 -0.614 8.646 1.00 93.75 90 LEU A O 1
ATOM 686 N N . GLY A 1 91 ? 5.881 0.927 7.454 1.00 94.12 91 GLY A N 1
ATOM 687 C CA . GLY A 1 91 ? 5.314 1.609 8.608 1.00 94.12 91 GLY A CA 1
ATOM 688 C C . GLY A 1 91 ? 3.910 2.145 8.363 1.00 94.12 91 GLY A C 1
ATOM 689 O O . GLY A 1 91 ? 3.359 2.054 7.269 1.00 94.12 91 GLY A O 1
ATOM 690 N N . TRP A 1 92 ? 3.320 2.691 9.418 1.00 94.44 92 TRP A N 1
ATOM 691 C CA . TRP A 1 92 ? 2.034 3.382 9.394 1.00 94.44 92 TRP A CA 1
ATOM 692 C C . TRP A 1 92 ? 2.233 4.868 9.694 1.00 94.44 92 TRP A C 1
ATOM 694 O O . TRP A 1 92 ? 3.209 5.247 10.339 1.00 94.44 92 TRP A O 1
ATOM 704 N N . TYR A 1 93 ? 1.291 5.703 9.260 1.00 94.06 93 TYR A N 1
ATOM 705 C CA . TYR A 1 93 ? 1.276 7.136 9.560 1.00 94.06 93 TYR A CA 1
ATOM 706 C C . TYR A 1 93 ? -0.150 7.636 9.825 1.00 94.06 93 TYR A C 1
ATOM 708 O O . TYR A 1 93 ? -1.127 7.076 9.3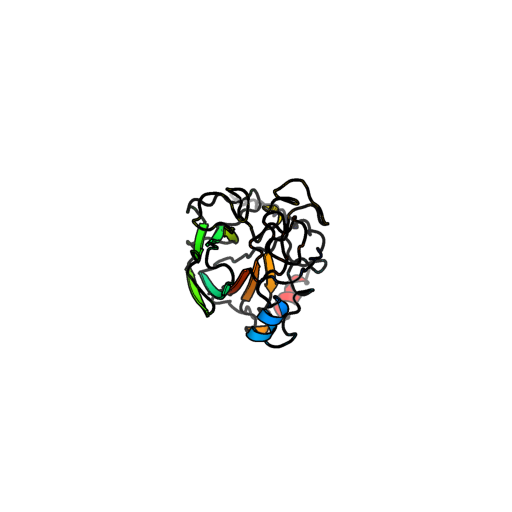24 1.00 94.06 93 TYR A O 1
ATOM 716 N N . ALA A 1 94 ? -0.281 8.707 10.606 1.00 92.06 94 ALA A N 1
ATOM 717 C CA . ALA A 1 94 ? -1.540 9.401 10.834 1.00 92.06 94 ALA A CA 1
ATOM 718 C C . ALA A 1 94 ? -1.924 10.221 9.597 1.00 92.06 94 ALA A C 1
ATOM 720 O O . ALA A 1 94 ? -1.197 11.120 9.174 1.00 92.06 94 ALA A O 1
ATOM 721 N N . GLU A 1 95 ? -3.088 9.930 9.024 1.00 91.06 95 GLU A N 1
ATOM 722 C CA . GLU A 1 95 ? -3.515 10.550 7.773 1.00 91.06 95 GLU A CA 1
ATOM 723 C C . GLU A 1 95 ? -4.323 11.821 8.043 1.00 91.06 95 GLU A C 1
ATOM 725 O O . GLU A 1 95 ? -5.382 11.821 8.684 1.00 91.06 95 GLU A O 1
ATOM 730 N N . THR A 1 96 ? -3.821 12.928 7.508 1.00 89.50 96 THR A N 1
ATOM 731 C CA . THR A 1 96 ? -4.392 14.259 7.712 1.00 89.50 96 THR A CA 1
ATOM 732 C C . THR A 1 96 ? -5.122 14.766 6.468 1.00 89.50 96 THR A C 1
ATOM 734 O O . THR A 1 96 ? -6.082 15.522 6.604 1.00 89.50 96 THR A O 1
ATOM 737 N N . LEU A 1 97 ? -4.760 14.274 5.277 1.00 86.88 97 LEU A N 1
ATOM 738 C CA . LEU A 1 97 ? -5.230 14.703 3.954 1.00 86.88 97 LEU A CA 1
ATOM 739 C C . LEU A 1 97 ? -4.818 16.135 3.563 1.00 86.88 97 LEU A C 1
ATOM 741 O O . LEU A 1 97 ? -5.351 16.678 2.596 1.00 86.88 97 LEU A O 1
ATOM 745 N N . GLN A 1 98 ? -3.914 16.788 4.309 1.00 86.12 98 GLN A N 1
ATOM 746 C CA . GLN A 1 98 ? -3.435 18.139 3.965 1.00 86.12 98 GLN A CA 1
ATOM 747 C C . GLN A 1 98 ? -2.070 18.152 3.280 1.00 86.12 98 GLN A C 1
ATOM 749 O O . GLN A 1 98 ? -1.826 19.017 2.439 1.00 86.12 98 GLN A O 1
ATOM 754 N N . ALA A 1 99 ? -1.174 17.252 3.671 1.00 88.69 99 ALA A N 1
ATOM 755 C CA . ALA A 1 99 ? 0.181 17.163 3.152 1.00 88.69 99 ALA A CA 1
ATOM 756 C C . ALA A 1 99 ? 0.723 15.749 3.365 1.00 88.69 99 ALA A C 1
ATOM 758 O O . ALA A 1 99 ? 0.247 15.040 4.256 1.00 88.69 99 ALA A O 1
ATOM 759 N N . ALA A 1 100 ? 1.745 15.390 2.584 1.00 89.56 100 ALA A N 1
ATOM 760 C CA . ALA A 1 100 ? 2.496 14.164 2.802 1.00 89.56 100 ALA A CA 1
ATOM 761 C C . ALA A 1 100 ? 3.015 14.111 4.255 1.00 89.56 100 ALA A C 1
ATOM 763 O O . ALA A 1 100 ? 3.463 15.141 4.782 1.00 89.56 100 ALA A O 1
ATOM 764 N N . PRO A 1 101 ? 2.924 12.948 4.921 1.00 91.56 101 PRO A N 1
ATOM 765 C CA . PRO A 1 101 ? 3.333 12.804 6.311 1.00 91.56 101 PRO A CA 1
ATOM 766 C C . PRO A 1 101 ? 4.851 12.961 6.458 1.00 91.56 101 PRO A C 1
ATOM 768 O O . PRO A 1 101 ? 5.630 12.578 5.587 1.00 91.56 101 PRO A O 1
ATOM 771 N N . VAL A 1 102 ? 5.274 13.504 7.599 1.00 92.31 102 VAL A N 1
ATOM 772 C CA . VAL A 1 102 ? 6.676 13.464 8.027 1.00 92.31 102 VAL A CA 1
ATOM 773 C C . VAL A 1 102 ? 6.844 12.212 8.878 1.00 92.31 102 VAL A C 1
ATOM 775 O O . VAL A 1 102 ? 6.108 12.045 9.842 1.00 92.31 102 VAL A O 1
ATOM 778 N N . ILE A 1 103 ? 7.783 11.339 8.515 1.00 92.38 103 ILE A N 1
ATOM 779 C CA . ILE A 1 103 ? 8.066 10.106 9.259 1.00 92.38 103 ILE A CA 1
ATOM 780 C C . ILE A 1 103 ? 9.185 10.393 10.264 1.00 92.38 103 ILE A C 1
ATOM 782 O O . ILE A 1 103 ? 10.369 10.369 9.919 1.00 92.38 103 ILE A O 1
ATOM 786 N N . ASP A 1 104 ? 8.809 10.742 11.495 1.00 91.56 104 ASP A N 1
ATOM 787 C CA . ASP A 1 104 ? 9.728 11.170 12.561 1.00 91.56 104 ASP A CA 1
ATOM 788 C C . ASP A 1 104 ? 9.408 10.562 13.941 1.00 91.56 104 ASP A C 1
ATOM 790 O O . ASP A 1 104 ? 9.947 10.999 14.963 1.00 91.56 104 ASP A O 1
ATOM 794 N N . SER A 1 105 ? 8.596 9.498 13.964 1.00 89.75 105 SER A N 1
ATOM 795 C CA . SER A 1 105 ? 8.054 8.835 15.157 1.00 89.75 105 SER A CA 1
ATOM 796 C C . SER A 1 105 ? 7.016 9.654 15.936 1.00 89.75 105 SER A C 1
ATOM 798 O O . SER A 1 105 ? 6.715 9.323 17.090 1.00 89.75 105 SER A O 1
ATOM 800 N N . ILE A 1 106 ? 6.447 10.710 15.344 1.00 90.44 106 ILE A N 1
ATOM 801 C CA . ILE A 1 106 ? 5.357 11.501 15.925 1.00 90.44 106 ILE A CA 1
ATOM 802 C C . ILE A 1 106 ? 4.100 11.332 15.070 1.00 90.44 106 ILE A C 1
ATOM 804 O O . ILE A 1 106 ? 3.839 12.072 14.128 1.00 90.44 106 ILE A O 1
ATOM 808 N N . GLY A 1 107 ? 3.244 10.393 15.483 1.00 89.12 107 GLY A N 1
ATOM 809 C CA . GLY A 1 107 ? 2.041 10.052 14.717 1.00 89.12 107 GLY A CA 1
ATOM 810 C C . GLY A 1 107 ? 2.313 9.067 13.581 1.00 89.12 107 GLY A C 1
ATOM 811 O O . GLY A 1 107 ? 1.480 8.922 12.696 1.00 89.12 107 GLY A O 1
ATOM 812 N N . ASP A 1 108 ? 3.445 8.377 13.628 1.00 93.12 108 ASP A N 1
ATOM 813 C CA . ASP A 1 108 ? 3.841 7.298 12.733 1.00 93.12 108 ASP A CA 1
ATOM 814 C C . ASP A 1 108 ? 4.553 6.190 13.523 1.00 93.12 108 ASP A C 1
ATOM 816 O O . ASP A 1 108 ? 4.868 6.344 14.711 1.00 93.12 108 ASP A O 1
ATOM 820 N N . GLY A 1 109 ? 4.791 5.051 12.876 1.00 91.81 109 GLY A N 1
ATOM 821 C CA . GLY A 1 109 ? 5.595 3.987 13.460 1.00 91.81 109 GLY A CA 1
ATOM 822 C C . GLY A 1 109 ? 5.946 2.873 12.484 1.00 91.81 109 GLY A C 1
ATOM 823 O O . GLY A 1 109 ? 5.254 2.635 11.498 1.00 91.81 109 GLY A O 1
ATOM 824 N N . VAL A 1 110 ? 7.021 2.152 12.798 1.00 92.12 110 VAL A N 1
ATOM 825 C CA . VAL A 1 110 ? 7.502 1.015 12.005 1.00 92.12 110 VAL A CA 1
ATOM 826 C C . VAL A 1 110 ? 6.718 -0.252 12.351 1.00 92.12 110 VAL A C 1
ATOM 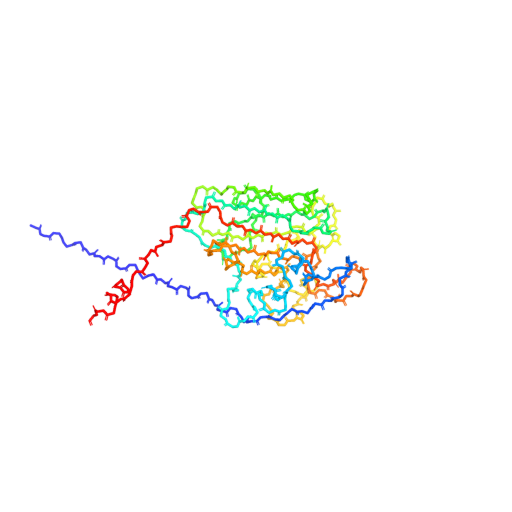828 O O . VAL A 1 110 ? 6.476 -0.546 13.523 1.00 92.12 110 VAL A O 1
ATOM 831 N N . VAL A 1 111 ? 6.348 -1.008 11.320 1.00 91.69 111 VAL A N 1
ATOM 832 C CA . VAL A 1 111 ? 5.717 -2.331 11.406 1.00 91.69 111 VAL A CA 1
ATOM 833 C C . VAL A 1 111 ? 6.746 -3.423 11.125 1.00 91.69 111 VAL A C 1
ATOM 835 O O . VAL A 1 111 ? 6.927 -4.314 11.952 1.00 91.69 111 VAL A O 1
ATOM 838 N N . PHE A 1 112 ? 7.448 -3.325 9.993 1.00 89.44 112 PHE A N 1
ATOM 839 C CA . PHE A 1 112 ? 8.486 -4.266 9.568 1.00 89.44 112 PHE A CA 1
ATOM 840 C C . PHE A 1 112 ? 9.770 -3.509 9.225 1.00 89.44 112 PHE A C 1
ATOM 842 O O . PHE A 1 112 ? 9.703 -2.454 8.604 1.00 89.44 112 PHE A O 1
ATOM 849 N N . ASP A 1 113 ? 10.929 -4.045 9.612 1.00 84.50 113 ASP A N 1
ATOM 850 C CA . ASP A 1 113 ? 12.262 -3.459 9.390 1.00 84.50 113 ASP A CA 1
ATOM 851 C C . ASP A 1 113 ? 13.129 -4.298 8.424 1.00 84.50 113 ASP A C 1
ATOM 853 O O . ASP A 1 113 ? 14.352 -4.386 8.554 1.00 84.50 113 ASP A O 1
ATOM 857 N N . GLY A 1 114 ? 12.482 -4.942 7.450 1.00 74.44 114 GLY A N 1
ATOM 858 C CA . GLY A 1 114 ? 13.117 -5.648 6.333 1.00 74.44 114 GLY A CA 1
ATOM 859 C C . GLY A 1 114 ? 13.529 -7.093 6.604 1.00 74.44 114 GLY A C 1
ATOM 860 O O . GLY A 1 114 ? 13.489 -7.906 5.693 1.00 74.44 114 GLY A O 1
ATOM 861 N N . THR A 1 115 ? 13.891 -7.466 7.833 1.00 73.00 115 THR A N 1
ATOM 862 C CA . THR A 1 115 ? 14.323 -8.859 8.113 1.00 73.00 115 THR A CA 1
ATOM 863 C C . THR A 1 115 ? 13.181 -9.841 8.362 1.00 73.00 115 THR A C 1
ATOM 865 O O . THR A 1 115 ? 13.420 -11.039 8.547 1.00 73.00 115 THR A O 1
ATOM 868 N N . MET A 1 116 ? 11.952 -9.333 8.412 1.00 71.56 116 MET A N 1
ATOM 869 C CA . MET A 1 116 ? 10.760 -10.152 8.589 1.00 71.56 116 MET A CA 1
ATOM 870 C C . MET A 1 116 ? 10.451 -10.901 7.285 1.00 71.56 116 MET A C 1
ATOM 872 O O . MET A 1 116 ? 10.992 -10.570 6.237 1.00 71.56 116 MET A O 1
ATOM 876 N N . GLY A 1 117 ? 9.715 -12.005 7.396 1.00 78.25 117 GLY A N 1
ATOM 877 C CA . GLY A 1 117 ? 9.463 -12.900 6.271 1.00 78.25 117 GLY A CA 1
ATOM 878 C C . GLY A 1 117 ? 8.042 -13.445 6.292 1.00 78.25 117 GLY A C 1
ATOM 879 O O . GLY A 1 117 ? 7.347 -13.372 7.312 1.00 78.25 117 GLY A O 1
ATOM 880 N N . ALA A 1 118 ? 7.637 -14.073 5.189 1.00 85.06 118 ALA A N 1
ATOM 881 C CA . ALA A 1 118 ? 6.300 -14.633 5.010 1.00 85.06 118 ALA A CA 1
ATOM 882 C C . ALA A 1 118 ? 5.793 -15.418 6.240 1.00 85.06 118 ALA A C 1
ATOM 884 O O . ALA A 1 118 ? 6.436 -16.345 6.748 1.00 85.06 118 ALA A O 1
ATOM 885 N N . GLY A 1 119 ? 4.605 -15.042 6.716 1.00 85.62 119 GLY A N 1
ATOM 886 C CA . GLY A 1 119 ? 3.940 -15.600 7.892 1.00 85.62 119 GLY A CA 1
ATOM 887 C C . GLY A 1 119 ? 4.249 -14.890 9.214 1.00 85.62 119 GLY A C 1
ATOM 888 O O . GLY A 1 119 ? 3.560 -15.159 10.202 1.00 85.62 119 GLY A O 1
ATOM 889 N N . GLN A 1 120 ? 5.229 -13.979 9.268 1.00 89.56 120 GLN A N 1
ATOM 890 C CA . GLN A 1 120 ? 5.437 -13.136 10.448 1.00 89.56 120 GLN A CA 1
ATOM 891 C C . GLN A 1 120 ? 4.229 -12.225 10.680 1.00 89.56 120 GLN A C 1
ATOM 893 O O . GLN A 1 120 ? 3.542 -11.810 9.749 1.00 89.56 120 GLN A O 1
ATOM 898 N N . THR A 1 121 ? 3.934 -11.958 11.950 1.00 91.31 121 THR A N 1
ATOM 899 C CA . THR A 1 121 ? 2.771 -11.168 12.359 1.00 91.31 121 THR A CA 1
ATOM 900 C C . THR A 1 121 ? 3.178 -10.150 13.412 1.00 91.31 121 THR A C 1
ATOM 902 O O . THR A 1 121 ? 3.846 -10.493 14.388 1.00 91.31 121 THR A O 1
ATOM 905 N N . VAL A 1 122 ? 2.732 -8.911 13.238 1.00 91.62 122 VAL A N 1
ATOM 906 C CA . VAL A 1 122 ? 2.933 -7.791 14.155 1.00 91.62 122 VAL A CA 1
ATOM 907 C C . VAL A 1 122 ? 1.571 -7.271 14.595 1.00 91.62 122 VAL A C 1
ATOM 909 O O . VAL A 1 122 ? 0.618 -7.207 13.823 1.00 91.62 122 VAL A O 1
ATOM 912 N N . THR A 1 123 ? 1.462 -6.919 15.872 1.00 91.00 123 THR A N 1
ATOM 913 C CA . THR A 1 123 ? 0.315 -6.173 16.389 1.00 91.00 123 THR A CA 1
ATOM 914 C C . THR A 1 123 ? 0.723 -4.721 16.543 1.00 91.00 123 THR A C 1
ATOM 916 O O . THR A 1 123 ? 1.666 -4.421 17.274 1.00 91.00 123 THR A O 1
ATOM 919 N N . VAL A 1 124 ? 0.005 -3.832 15.868 1.00 88.50 124 VAL A N 1
ATOM 920 C CA . VAL A 1 124 ? 0.167 -2.388 16.017 1.00 88.50 124 VAL A CA 1
ATOM 921 C C . VAL A 1 124 ? -0.939 -1.892 16.926 1.00 88.50 124 VAL A C 1
ATOM 923 O O . VAL A 1 124 ? -2.113 -2.090 16.628 1.00 88.50 124 VAL A O 1
ATOM 926 N N . SER A 1 125 ? -0.568 -1.236 18.018 1.00 85.69 125 SER A N 1
ATOM 927 C CA . SER A 1 125 ? -1.507 -0.477 18.842 1.00 85.69 125 SER A CA 1
ATOM 928 C C . SER A 1 125 ? -1.365 0.994 18.496 1.00 85.69 125 SER A C 1
ATOM 930 O O . SER A 1 125 ? -0.255 1.527 18.523 1.00 85.69 125 SER A O 1
ATOM 932 N N . PHE A 1 126 ? -2.476 1.656 18.197 1.00 81.94 126 PHE A N 1
ATOM 933 C CA . PHE A 1 126 ? -2.454 3.091 17.952 1.00 81.94 126 PHE A CA 1
ATOM 934 C C . PHE A 1 126 ? -2.565 3.866 19.261 1.00 81.94 126 PHE A C 1
ATOM 936 O O . PHE A 1 126 ? -3.129 3.384 20.244 1.00 81.94 126 PHE A O 1
ATOM 943 N N . ALA A 1 127 ? -2.004 5.074 19.281 1.00 72.88 127 ALA A N 1
ATOM 944 C CA . ALA A 1 127 ? -2.220 5.990 20.391 1.00 72.88 127 ALA A CA 1
ATOM 945 C C . ALA A 1 127 ? -3.706 6.383 20.470 1.00 72.88 127 ALA A C 1
ATOM 947 O O . ALA A 1 127 ? -4.370 6.528 19.439 1.00 72.88 127 ALA A O 1
ATOM 948 N N . ASP A 1 128 ? -4.208 6.591 21.690 1.00 68.19 128 ASP A N 1
ATOM 949 C CA . ASP A 1 128 ? -5.595 6.999 21.928 1.00 68.19 128 ASP A CA 1
ATOM 950 C C . ASP A 1 128 ? -5.973 8.213 21.060 1.00 68.19 128 ASP A C 1
ATOM 952 O O . ASP A 1 128 ? -5.333 9.266 21.118 1.00 68.19 128 ASP A O 1
ATOM 956 N N . GLY A 1 129 ? -7.048 8.074 20.278 1.00 71.50 129 GLY A N 1
ATOM 957 C CA . GLY A 1 129 ? -7.607 9.149 19.454 1.00 71.50 129 GLY A CA 1
ATOM 958 C C . GLY A 1 129 ? -7.147 9.180 17.994 1.00 71.50 129 GLY A C 1
ATOM 959 O O . GLY A 1 129 ? -7.582 10.075 17.263 1.00 71.50 129 GLY A O 1
ATOM 960 N N . LEU A 1 130 ? -6.326 8.225 17.537 1.00 82.56 130 LEU A N 1
ATOM 961 C CA . LEU A 1 130 ? -6.094 8.054 16.102 1.00 82.56 130 LEU A CA 1
ATOM 962 C C . LEU A 1 130 ? -7.393 7.603 15.424 1.00 82.56 130 LEU A C 1
ATOM 964 O O . LEU A 1 130 ? -7.958 6.566 15.760 1.00 82.56 130 LEU A O 1
ATOM 968 N N . THR A 1 131 ? -7.861 8.406 14.472 1.00 82.88 131 THR A N 1
ATOM 969 C CA . THR A 1 131 ? -9.126 8.165 13.759 1.00 82.88 131 THR A CA 1
ATOM 970 C C . THR A 1 131 ? -8.941 7.951 12.266 1.00 82.88 131 THR A C 1
ATOM 972 O O . THR A 1 131 ? -9.852 7.453 11.618 1.00 82.88 131 THR A O 1
ATOM 975 N N . ARG A 1 132 ? -7.769 8.299 11.719 1.00 87.50 132 ARG A N 1
ATOM 976 C CA . ARG A 1 132 ? -7.414 8.061 10.321 1.00 87.50 132 ARG A CA 1
ATOM 977 C C . ARG A 1 132 ? -5.933 7.746 10.178 1.00 87.50 132 ARG A C 1
ATOM 979 O O . ARG A 1 132 ? -5.102 8.409 10.800 1.00 87.50 132 ARG A O 1
ATOM 986 N N . PHE A 1 133 ? -5.603 6.766 9.348 1.00 91.31 133 PHE A N 1
ATOM 987 C CA . PHE A 1 133 ? -4.224 6.349 9.106 1.00 91.31 133 PHE A CA 1
ATOM 988 C C . PHE A 1 133 ? -4.030 5.816 7.681 1.00 91.31 133 PHE A C 1
ATOM 990 O O . PHE A 1 133 ? -5.001 5.501 6.987 1.00 91.31 133 PHE A O 1
ATOM 997 N N . GLY A 1 134 ? -2.766 5.718 7.278 1.00 93.75 134 GLY A N 1
ATOM 998 C CA . GLY A 1 134 ? -2.301 5.061 6.057 1.00 93.75 134 GLY A CA 1
ATOM 999 C C . GLY A 1 134 ? -1.015 4.268 6.312 1.00 93.75 134 GLY A C 1
ATOM 1000 O O . GLY A 1 134 ? -0.530 4.215 7.447 1.00 93.75 134 GLY A O 1
ATOM 1001 N N . PHE A 1 135 ? -0.459 3.664 5.260 1.00 95.75 135 PHE A N 1
ATOM 1002 C CA . PHE A 1 135 ? 0.831 2.969 5.321 1.00 95.75 135 PHE A CA 1
ATOM 1003 C C . PHE A 1 135 ? 1.848 3.590 4.380 1.00 95.75 135 PHE A C 1
ATOM 1005 O O . PHE A 1 135 ? 1.490 4.139 3.336 1.00 95.75 135 PHE A O 1
ATOM 1012 N N . TYR A 1 136 ? 3.115 3.465 4.760 1.00 95.50 136 TYR A N 1
ATOM 1013 C CA . TYR A 1 136 ? 4.243 3.805 3.915 1.00 95.50 136 TYR A CA 1
ATOM 1014 C C . TYR A 1 136 ? 5.213 2.627 3.797 1.00 95.50 136 TYR A C 1
ATOM 1016 O O . TYR A 1 136 ? 5.372 1.841 4.735 1.00 95.50 136 TYR A O 1
ATOM 1024 N N . LEU A 1 137 ? 5.901 2.559 2.664 1.00 94.12 137 LEU A N 1
ATOM 1025 C CA . LEU A 1 137 ? 7.039 1.699 2.405 1.00 94.12 137 LEU A CA 1
ATOM 1026 C C . LEU A 1 137 ? 8.271 2.574 2.170 1.00 94.12 137 LEU A C 1
ATOM 1028 O O . LEU A 1 137 ? 8.248 3.497 1.361 1.00 94.12 137 LEU A O 1
ATOM 1032 N N . ASN A 1 138 ? 9.358 2.273 2.870 1.00 92.12 138 ASN A N 1
ATOM 1033 C CA . ASN A 1 138 ? 10.688 2.683 2.448 1.00 92.12 138 ASN A CA 1
ATOM 1034 C C . ASN A 1 138 ? 11.323 1.507 1.684 1.00 92.12 138 ASN A C 1
ATOM 1036 O O . ASN A 1 138 ? 11.728 0.533 2.339 1.00 92.12 138 ASN A O 1
ATOM 1040 N N . PRO A 1 139 ? 11.436 1.585 0.346 1.00 88.25 139 PRO A N 1
ATOM 1041 C CA . PRO A 1 139 ? 11.995 0.501 -0.463 1.00 88.25 139 PRO A CA 1
ATOM 1042 C C . PRO A 1 139 ? 13.517 0.346 -0.306 1.00 88.25 139 PRO A C 1
ATOM 1044 O O . PRO A 1 139 ? 14.091 -0.715 -0.542 1.00 88.25 139 PRO A O 1
ATOM 1047 N N . ASN A 1 140 ? 14.214 1.390 0.149 1.00 85.50 140 ASN A N 1
ATOM 1048 C CA . ASN A 1 140 ? 15.649 1.318 0.433 1.00 85.50 140 ASN A CA 1
ATOM 1049 C C . ASN A 1 140 ? 15.937 0.723 1.822 1.00 85.50 140 ASN A C 1
ATOM 1051 O O . ASN A 1 140 ? 17.068 0.309 2.115 1.00 85.50 140 ASN A O 1
ATOM 1055 N N . GLY A 1 141 ? 14.929 0.684 2.697 1.00 83.31 141 GLY A N 1
ATOM 1056 C CA . GLY A 1 141 ? 15.066 0.233 4.073 1.00 83.31 141 GLY A CA 1
ATOM 1057 C C . GLY A 1 141 ? 16.123 1.026 4.841 1.00 83.31 141 GLY A C 1
ATOM 1058 O O . GLY A 1 141 ? 16.090 2.250 4.912 1.00 83.31 141 GLY A O 1
ATOM 1059 N N . GLY A 1 142 ? 17.083 0.314 5.438 1.00 74.00 142 GLY A N 1
ATOM 1060 C CA . GLY A 1 142 ? 18.236 0.916 6.120 1.00 74.00 142 GLY A CA 1
ATOM 1061 C C . GLY A 1 142 ? 19.458 1.178 5.227 1.00 74.00 142 GLY A C 1
ATOM 1062 O O . GLY A 1 142 ? 20.519 1.530 5.752 1.00 74.00 142 GLY A O 1
ATOM 1063 N N . GLN A 1 143 ? 19.379 0.939 3.911 1.00 68.50 143 GLN A N 1
ATOM 1064 C CA . GLN A 1 143 ? 20.531 1.095 3.021 1.00 68.50 143 GLN A CA 1
ATOM 1065 C C . GLN A 1 143 ? 20.823 2.569 2.739 1.00 68.50 143 GLN A C 1
ATOM 1067 O O . GLN A 1 143 ? 19.962 3.338 2.331 1.00 68.50 143 GLN A O 1
ATOM 1072 N N . ALA A 1 144 ? 22.087 2.961 2.892 1.00 57.88 144 ALA A N 1
ATOM 1073 C CA . ALA A 1 144 ? 22.535 4.268 2.441 1.00 57.88 144 ALA A CA 1
ATOM 1074 C C . ALA A 1 144 ? 22.648 4.279 0.908 1.00 57.88 144 ALA A C 1
ATOM 1076 O O . ALA A 1 144 ? 23.417 3.494 0.353 1.00 57.88 144 ALA A O 1
ATOM 1077 N N . GLY A 1 145 ? 21.958 5.209 0.242 1.00 58.72 145 GLY A N 1
ATOM 1078 C CA . GLY A 1 145 ? 22.246 5.564 -1.153 1.00 58.72 145 GLY A CA 1
ATOM 1079 C C . GLY A 1 145 ? 21.102 5.465 -2.163 1.00 58.72 145 GLY A C 1
ATOM 1080 O O . GLY A 1 145 ? 21.377 5.745 -3.324 1.00 58.72 145 GLY A O 1
ATOM 1081 N N . GLY A 1 146 ? 19.872 5.125 -1.762 1.00 62.16 146 GLY A N 1
ATOM 1082 C CA . GLY A 1 146 ? 18.698 5.242 -2.642 1.00 62.16 146 GLY A CA 1
ATOM 1083 C C . GLY A 1 146 ? 18.706 4.309 -3.850 1.00 62.16 146 GLY A C 1
ATOM 1084 O O . GLY A 1 146 ? 18.544 4.764 -4.977 1.00 62.16 146 GLY A O 1
ATOM 1085 N N . GLY A 1 147 ? 19.012 3.027 -3.634 1.00 66.75 147 GLY A N 1
ATOM 1086 C CA . GLY A 1 147 ? 19.190 2.062 -4.722 1.00 66.75 147 GLY A CA 1
ATOM 1087 C C . GLY A 1 147 ? 17.902 1.707 -5.468 1.00 66.75 147 GLY A C 1
ATOM 1088 O O . GLY A 1 147 ? 17.982 1.415 -6.657 1.00 66.75 147 GLY A O 1
ATOM 1089 N N . ASN A 1 148 ? 16.763 1.749 -4.777 1.00 69.56 148 ASN A N 1
ATOM 1090 C CA . ASN A 1 148 ? 15.448 1.406 -5.311 1.00 69.56 148 ASN A CA 1
ATOM 1091 C C . ASN A 1 148 ? 14.595 2.658 -5.592 1.00 69.56 148 ASN A C 1
ATOM 1093 O O . ASN A 1 148 ? 13.857 2.704 -6.569 1.00 69.56 148 ASN A O 1
ATOM 1097 N N . ALA A 1 149 ? 14.754 3.701 -4.774 1.00 70.56 149 ALA A N 1
ATOM 1098 C CA . ALA A 1 149 ? 14.128 5.005 -4.981 1.00 70.56 149 ALA A CA 1
ATOM 1099 C C . ALA A 1 149 ? 15.083 6.139 -4.554 1.00 70.56 149 ALA A C 1
ATOM 1101 O O . ALA A 1 149 ? 15.824 5.963 -3.574 1.00 70.56 149 ALA A O 1
ATOM 1102 N N . PRO A 1 150 ? 15.115 7.293 -5.247 1.00 70.38 150 PRO A N 1
ATOM 1103 C CA . PRO A 1 150 ? 15.856 8.474 -4.810 1.00 70.38 150 PRO A CA 1
ATOM 1104 C C . PRO A 1 150 ? 15.587 8.863 -3.347 1.00 70.38 150 PRO A C 1
ATOM 1106 O O . PRO A 1 150 ? 14.520 9.340 -2.999 1.00 70.38 150 PRO A O 1
ATOM 1109 N N . GLU A 1 151 ? 16.576 8.751 -2.457 1.00 71.50 151 GLU A N 1
ATOM 1110 C CA . GLU A 1 151 ? 16.408 9.216 -1.069 1.00 71.50 151 GLU A CA 1
ATOM 1111 C C . GLU A 1 151 ? 16.016 10.707 -1.015 1.00 71.50 151 GLU A C 1
ATOM 1113 O O . GLU A 1 151 ? 16.667 11.531 -1.675 1.00 71.50 151 GLU A O 1
ATOM 1118 N N . PRO A 1 152 ? 15.017 11.101 -0.199 1.00 71.31 152 PRO A N 1
ATOM 1119 C CA . PRO A 1 152 ? 14.371 10.358 0.895 1.00 71.31 152 PRO A CA 1
ATOM 1120 C C . PRO A 1 152 ? 13.005 9.742 0.528 1.00 71.31 152 PRO A C 1
ATOM 1122 O O . PRO A 1 152 ? 12.075 9.784 1.332 1.00 71.31 152 PRO A O 1
ATOM 1125 N N . GLU A 1 153 ? 12.838 9.278 -0.704 1.00 81.56 153 GLU A N 1
ATOM 1126 C CA . GLU A 1 153 ? 11.546 8.841 -1.216 1.00 81.56 153 GLU A CA 1
ATOM 1127 C C . GLU A 1 153 ? 10.944 7.664 -0.442 1.00 81.56 153 GLU A C 1
ATOM 1129 O O . GLU A 1 153 ? 11.614 6.698 -0.072 1.00 81.56 153 GLU A O 1
ATOM 1134 N N . LEU A 1 154 ? 9.642 7.794 -0.195 1.00 91.38 154 LEU A N 1
ATOM 1135 C CA . LEU A 1 154 ? 8.790 6.815 0.452 1.00 91.38 154 LEU A CA 1
ATOM 1136 C C . LEU A 1 154 ? 7.569 6.611 -0.429 1.00 91.38 154 LEU A C 1
ATOM 1138 O O . LEU A 1 154 ? 7.048 7.565 -1.008 1.00 91.38 154 LEU A O 1
ATOM 1142 N N . PHE A 1 155 ? 7.077 5.384 -0.455 1.00 93.56 155 PHE A N 1
ATOM 1143 C CA . PHE A 1 155 ? 5.853 5.033 -1.149 1.00 93.56 155 PHE A CA 1
ATOM 1144 C C . PHE A 1 155 ? 4.707 4.986 -0.153 1.00 93.56 155 PHE A C 1
ATOM 1146 O O . PHE A 1 155 ? 4.836 4.412 0.922 1.00 93.56 155 PHE A O 1
ATOM 1153 N N . PHE A 1 156 ? 3.569 5.570 -0.496 1.00 94.81 156 PHE A N 1
ATOM 1154 C CA . PHE A 1 156 ? 2.403 5.696 0.368 1.00 94.81 156 PHE A CA 1
ATOM 1155 C C . PHE A 1 156 ? 1.190 5.000 -0.250 1.00 94.81 156 PHE A C 1
ATOM 1157 O O . PHE A 1 156 ? 0.997 5.021 -1.467 1.00 94.81 156 PHE A O 1
ATOM 1164 N N . THR A 1 157 ? 0.314 4.453 0.600 1.00 94.62 157 THR A N 1
ATOM 1165 C CA . THR A 1 157 ? -1.013 3.971 0.165 1.00 94.62 157 THR A CA 1
ATOM 1166 C C . THR A 1 157 ? -1.870 5.109 -0.374 1.00 94.62 157 THR A C 1
ATOM 1168 O O . THR A 1 157 ? -2.663 4.926 -1.293 1.00 94.62 157 THR A O 1
ATOM 1171 N N . ASN A 1 158 ? -1.692 6.314 0.174 1.00 93.38 158 ASN A N 1
ATOM 1172 C CA . ASN A 1 158 ? -2.239 7.519 -0.417 1.00 93.38 158 ASN A CA 1
ATOM 1173 C C . ASN A 1 158 ? -1.358 7.963 -1.586 1.00 93.38 158 ASN A C 1
ATOM 1175 O O . ASN A 1 158 ? -0.410 8.730 -1.413 1.00 93.38 158 ASN A O 1
ATOM 1179 N N . ARG A 1 159 ? -1.706 7.490 -2.785 1.00 90.38 159 ARG A N 1
ATOM 1180 C CA . ARG A 1 159 ? -0.908 7.721 -3.992 1.00 90.38 159 ARG A CA 1
ATOM 1181 C C . ARG A 1 159 ? -0.682 9.189 -4.337 1.00 90.38 159 ARG A C 1
ATOM 1183 O O . ARG A 1 159 ? 0.304 9.498 -4.983 1.00 90.38 159 ARG A O 1
ATOM 1190 N N . PHE A 1 160 ? -1.522 10.108 -3.858 1.00 89.69 160 PHE A N 1
ATOM 1191 C CA . PHE A 1 160 ? -1.324 11.550 -4.056 1.00 89.69 160 PHE A CA 1
ATOM 1192 C C . PHE A 1 160 ? -0.067 12.105 -3.370 1.00 89.69 160 PHE A C 1
ATOM 1194 O O . PHE A 1 160 ? 0.310 13.249 -3.632 1.00 89.69 160 PHE A O 1
ATOM 1201 N N . TYR A 1 161 ? 0.544 11.339 -2.463 1.00 91.00 161 TYR A N 1
ATOM 1202 C CA . TYR A 1 161 ? 1.833 11.664 -1.852 1.00 91.00 161 TYR A CA 1
ATOM 1203 C C . TYR A 1 161 ? 3.020 11.061 -2.593 1.00 91.00 161 TYR A C 1
ATOM 1205 O O . TYR A 1 161 ? 4.144 11.499 -2.353 1.00 91.00 161 TYR A O 1
ATOM 1213 N N . ASN A 1 162 ? 2.771 10.098 -3.478 1.00 90.19 162 ASN A N 1
ATOM 1214 C CA . ASN A 1 162 ? 3.801 9.540 -4.334 1.00 90.19 162 ASN A CA 1
ATOM 1215 C C . ASN A 1 162 ? 4.119 10.545 -5.438 1.00 90.19 162 ASN A C 1
ATOM 1217 O O . ASN A 1 162 ? 3.315 11.426 -5.778 1.00 90.19 162 ASN A O 1
ATOM 1221 N N . ASP A 1 163 ? 5.329 10.443 -5.956 1.00 84.00 163 ASP A N 1
ATOM 1222 C CA . ASP A 1 163 ? 5.768 11.237 -7.079 1.00 84.00 163 ASP A CA 1
ATOM 1223 C C . ASP A 1 163 ? 5.028 10.838 -8.373 1.00 84.00 163 ASP A C 1
ATOM 1225 O O . 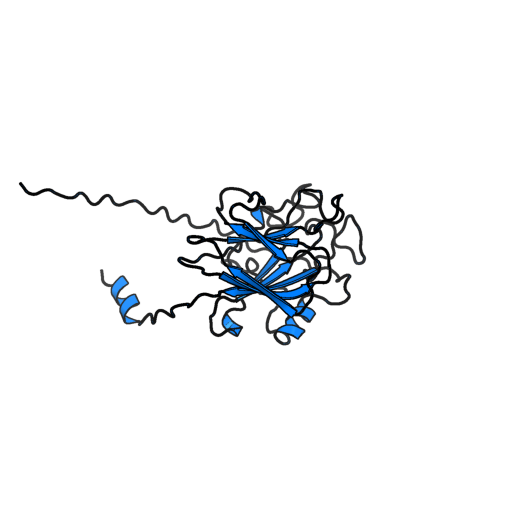ASP A 1 163 ? 4.016 10.129 -8.372 1.00 84.00 163 ASP A O 1
ATOM 1229 N N . LEU A 1 164 ? 5.434 11.466 -9.476 1.00 82.19 164 LEU A N 1
ATOM 1230 C CA . LEU A 1 164 ? 4.767 11.344 -10.764 1.00 82.19 164 LEU A CA 1
ATOM 1231 C C . LEU A 1 164 ? 5.781 10.923 -11.816 1.00 82.19 164 LEU A C 1
ATOM 1233 O O . LEU A 1 164 ? 6.619 11.746 -12.199 1.00 82.19 164 LEU A O 1
ATOM 1237 N N . GLY A 1 165 ? 5.622 9.722 -12.365 1.00 74.88 165 GLY A N 1
ATOM 1238 C CA . GLY A 1 165 ? 6.526 9.169 -13.365 1.00 74.88 165 GLY A CA 1
ATOM 1239 C C . GLY A 1 165 ? 7.946 8.941 -12.830 1.00 74.88 165 GLY A C 1
ATOM 1240 O O . GLY A 1 165 ? 8.233 9.289 -11.694 1.00 74.88 165 GLY A O 1
ATOM 1241 N N . PRO A 1 166 ? 8.877 8.468 -13.681 1.00 78.06 166 PRO A N 1
ATOM 1242 C CA . PRO A 1 166 ? 10.177 7.964 -13.242 1.00 78.06 166 PRO A CA 1
ATOM 1243 C C . PRO A 1 166 ? 10.962 8.981 -12.394 1.00 78.06 166 PRO A C 1
ATOM 1245 O O . PRO A 1 166 ? 11.443 9.988 -12.933 1.00 78.06 166 PRO A O 1
ATOM 1248 N N . GLY A 1 167 ? 11.110 8.725 -11.094 1.00 73.50 167 GLY A N 1
ATOM 1249 C CA . GLY A 1 167 ? 11.792 9.575 -10.115 1.00 73.50 167 GLY A CA 1
ATOM 1250 C C . GLY A 1 167 ? 11.269 11.015 -10.090 1.00 73.50 167 GLY A C 1
ATOM 1251 O O . GLY A 1 167 ? 12.059 11.968 -10.036 1.00 73.50 167 GLY A O 1
ATOM 1252 N N . GLY A 1 168 ? 9.960 11.194 -10.258 1.00 75.25 168 GLY A N 1
ATOM 1253 C CA . GLY A 1 168 ? 9.276 12.482 -10.219 1.00 75.25 168 GLY A CA 1
ATOM 1254 C C . GLY A 1 168 ? 9.437 13.324 -11.485 1.00 75.25 168 GLY A C 1
ATOM 1255 O O . GLY A 1 168 ? 9.188 14.536 -11.463 1.00 75.25 168 GLY A O 1
ATOM 1256 N N . ALA A 1 169 ? 9.863 12.723 -12.602 1.00 79.50 169 ALA A N 1
ATOM 1257 C CA . ALA A 1 169 ? 10.074 13.420 -13.877 1.00 79.50 169 ALA A CA 1
ATOM 1258 C C . ALA A 1 169 ? 8.776 13.884 -14.577 1.00 79.50 169 ALA A C 1
ATOM 1260 O O . ALA A 1 169 ? 8.835 14.569 -15.605 1.00 79.50 169 ALA A O 1
ATOM 1261 N N . GLY A 1 170 ? 7.614 13.556 -14.017 1.00 73.88 170 GLY A N 1
ATOM 1262 C CA . GLY A 1 170 ? 6.286 13.883 -14.518 1.00 73.88 170 GLY A CA 1
ATOM 1263 C C . GLY A 1 170 ? 5.525 12.635 -14.961 1.00 73.88 170 GLY A C 1
ATOM 1264 O O . GLY A 1 170 ? 6.089 11.719 -15.549 1.00 73.88 170 GLY A O 1
ATOM 1265 N N . ALA A 1 171 ? 4.216 12.639 -14.715 1.00 74.00 171 ALA A N 1
ATOM 1266 C CA . ALA A 1 171 ? 3.369 11.461 -14.841 1.00 74.00 171 ALA A CA 1
ATOM 1267 C C . ALA A 1 171 ? 3.378 10.854 -16.257 1.00 74.00 171 ALA A C 1
ATOM 1269 O O . ALA A 1 171 ? 3.173 11.554 -17.256 1.00 74.00 171 ALA A O 1
ATOM 1270 N N . THR A 1 172 ? 3.569 9.538 -16.335 1.00 69.00 172 THR A N 1
ATOM 1271 C CA . THR A 1 172 ? 3.682 8.778 -17.594 1.00 69.00 172 THR A CA 1
ATOM 1272 C C . THR A 1 172 ? 2.406 8.016 -17.957 1.00 69.00 172 THR A C 1
ATOM 1274 O O . THR A 1 172 ? 2.238 7.617 -19.111 1.00 69.00 172 THR A O 1
ATOM 1277 N N . HIS A 1 173 ? 1.465 7.889 -17.021 1.00 64.75 173 HIS A N 1
ATOM 1278 C CA . HIS A 1 173 ? 0.170 7.231 -17.199 1.00 64.75 173 HIS A CA 1
ATOM 1279 C C . HIS A 1 173 ? -0.953 8.033 -16.530 1.00 64.75 173 HIS A C 1
ATOM 1281 O O . HIS A 1 173 ? -0.741 8.821 -15.609 1.00 64.75 173 HIS A O 1
ATOM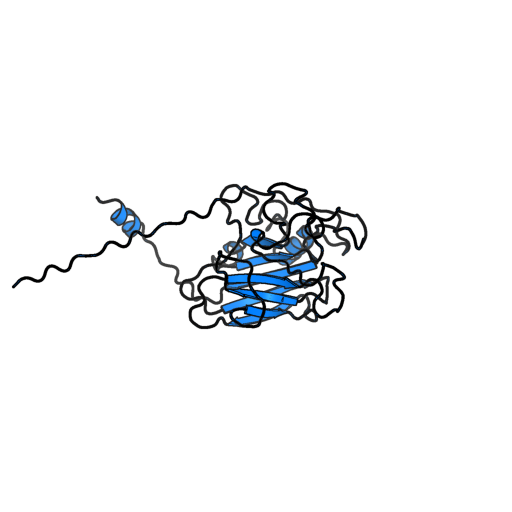 1287 N N . ALA A 1 174 ? -2.178 7.841 -17.017 1.00 65.62 174 ALA A N 1
ATOM 1288 C CA . ALA A 1 174 ? -3.357 8.365 -16.346 1.00 65.62 174 ALA A CA 1
ATOM 1289 C C . ALA A 1 174 ? -3.741 7.451 -15.165 1.00 65.62 174 ALA A C 1
ATOM 1291 O O . ALA A 1 174 ? -3.569 6.239 -15.278 1.00 65.62 174 ALA A O 1
ATOM 1292 N N . PRO A 1 175 ? -4.320 7.999 -14.084 1.00 69.00 175 PRO A N 1
ATOM 1293 C CA . PRO A 1 175 ? -4.507 9.421 -13.813 1.00 69.00 175 PRO A CA 1
ATOM 1294 C C . PRO A 1 175 ? -3.206 10.081 -13.310 1.00 69.00 175 PRO A C 1
ATOM 1296 O O . PRO A 1 175 ? -2.452 9.512 -12.533 1.00 69.00 175 PRO A O 1
ATOM 1299 N N . PHE A 1 176 ? -2.950 11.313 -13.763 1.00 73.81 176 PHE A N 1
ATOM 1300 C CA . PHE A 1 176 ? -1.679 12.036 -13.576 1.00 73.81 176 PHE A CA 1
ATOM 1301 C C . PHE A 1 176 ? -1.539 12.705 -12.190 1.00 73.81 176 PHE A C 1
ATOM 1303 O O . PHE A 1 176 ? -1.108 13.854 -12.087 1.00 73.81 176 PHE A O 1
ATOM 1310 N N . ASN A 1 177 ? -2.018 12.045 -11.139 1.00 78.00 177 ASN A N 1
ATOM 1311 C CA . ASN A 1 177 ? -2.231 12.616 -9.805 1.00 78.00 177 ASN A CA 1
ATOM 1312 C C . ASN A 1 177 ? -1.600 11.792 -8.669 1.00 78.00 177 ASN A C 1
ATOM 1314 O O . ASN A 1 177 ? -1.939 12.031 -7.515 1.00 78.00 177 ASN A O 1
ATOM 1318 N N . GLY A 1 178 ? -0.687 10.877 -8.995 1.00 86.31 178 GLY A N 1
ATOM 1319 C CA . GLY A 1 178 ? 0.154 10.162 -8.039 1.00 86.31 178 GLY A CA 1
ATOM 1320 C C . GLY A 1 178 ? 0.335 8.708 -8.446 1.00 86.31 178 GLY A C 1
ATOM 1321 O O . GLY A 1 178 ? -0.659 8.061 -8.804 1.00 86.31 178 GLY A O 1
ATOM 1322 N N . ASP A 1 179 ? 1.564 8.207 -8.398 1.00 88.50 179 ASP A N 1
ATOM 1323 C CA . ASP A 1 179 ? 1.865 6.851 -8.849 1.00 88.50 179 ASP A CA 1
ATOM 1324 C C . ASP A 1 179 ? 1.322 5.800 -7.858 1.00 88.50 179 ASP A C 1
ATOM 1326 O O . ASP A 1 179 ? 1.479 5.940 -6.638 1.00 88.50 179 ASP A O 1
ATOM 1330 N N . PRO A 1 180 ? 0.608 4.762 -8.333 1.00 90.81 180 PRO A N 1
ATOM 1331 C CA . PRO A 1 180 ? 0.050 3.722 -7.479 1.00 90.81 180 PRO A CA 1
ATOM 1332 C C . PRO A 1 180 ? 1.143 2.752 -7.014 1.00 90.81 180 PRO A C 1
ATOM 1334 O O . PRO A 1 180 ? 1.212 1.635 -7.498 1.00 90.81 180 PRO A O 1
ATOM 1337 N N . GLN A 1 181 ? 1.971 3.141 -6.045 1.00 92.81 181 GLN A N 1
ATOM 1338 C CA . GLN A 1 181 ? 3.034 2.278 -5.496 1.00 92.81 181 GLN A CA 1
ATOM 1339 C C . GLN A 1 181 ? 2.497 1.130 -4.608 1.00 92.81 181 GLN A C 1
ATOM 1341 O O . GLN A 1 181 ? 3.230 0.233 -4.199 1.00 92.81 181 GLN A O 1
ATOM 1346 N N . CYS A 1 182 ? 1.200 1.154 -4.279 1.00 95.62 182 CYS A N 1
ATOM 1347 C CA . CYS A 1 182 ? 0.524 0.119 -3.503 1.00 95.62 182 CYS A CA 1
ATOM 1348 C C . CYS A 1 182 ? -0.877 -0.150 -4.054 1.00 95.62 182 CYS A C 1
ATOM 1350 O O . CYS A 1 182 ? -1.666 0.781 -4.234 1.00 95.62 182 CYS A O 1
ATOM 1352 N N . LEU A 1 183 ? -1.209 -1.426 -4.244 1.00 96.56 183 LEU A N 1
ATOM 1353 C CA . LEU A 1 183 ? -2.569 -1.889 -4.501 1.00 96.56 183 LEU A CA 1
ATOM 1354 C C . LEU A 1 183 ? -3.207 -2.357 -3.198 1.00 96.56 183 LEU A C 1
ATOM 1356 O O . LEU A 1 183 ? -2.637 -3.163 -2.459 1.00 96.56 183 LEU A O 1
ATOM 1360 N N . VAL A 1 184 ? -4.416 -1.868 -2.932 1.00 97.31 184 VAL A N 1
ATOM 1361 C CA . VAL A 1 184 ? -5.175 -2.190 -1.720 1.00 97.31 184 VAL A CA 1
ATOM 1362 C C . VAL A 1 184 ? -6.396 -3.015 -2.098 1.00 97.31 184 VAL A C 1
ATOM 1364 O O . VAL A 1 184 ? -7.249 -2.538 -2.832 1.00 97.31 184 VAL A O 1
ATOM 1367 N N . PHE A 1 185 ? -6.522 -4.233 -1.580 1.00 97.31 185 PHE A N 1
ATOM 1368 C CA . PHE A 1 185 ? -7.659 -5.119 -1.846 1.00 97.31 185 PHE A CA 1
ATOM 1369 C C . PHE A 1 185 ? -8.521 -5.268 -0.597 1.00 97.31 185 PHE A C 1
ATOM 1371 O O . PHE A 1 185 ? -8.033 -5.704 0.448 1.00 97.31 185 PHE A O 1
ATOM 1378 N N . ASN A 1 186 ? -9.815 -4.967 -0.693 1.00 94.88 186 ASN A N 1
ATOM 1379 C CA . ASN A 1 186 ? -10.753 -5.181 0.406 1.00 94.88 186 ASN A CA 1
ATOM 1380 C C . ASN A 1 186 ? -11.260 -6.628 0.435 1.00 94.88 186 ASN A C 1
ATOM 1382 O O . ASN A 1 186 ? -12.138 -7.033 -0.330 1.00 94.88 186 ASN A O 1
ATOM 1386 N N . ILE A 1 187 ? -10.755 -7.405 1.390 1.00 96.44 187 ILE A N 1
ATOM 1387 C CA . ILE A 1 187 ? -11.110 -8.818 1.563 1.00 96.44 187 ILE A CA 1
ATOM 1388 C C . ILE A 1 187 ? -11.946 -9.069 2.820 1.00 96.44 187 ILE A C 1
ATOM 1390 O O . ILE A 1 187 ? -12.071 -10.204 3.281 1.00 96.44 187 ILE A O 1
ATOM 1394 N N . SER A 1 188 ? -12.585 -8.031 3.363 1.00 93.56 188 SER A N 1
ATOM 1395 C CA . SER A 1 188 ? -13.407 -8.120 4.582 1.00 93.56 188 SER A CA 1
ATOM 1396 C C . SER A 1 188 ? -14.511 -9.181 4.478 1.00 93.56 188 SER A C 1
ATOM 1398 O O . SER A 1 188 ? -14.897 -9.804 5.469 1.00 93.56 188 SER A O 1
ATOM 1400 N N . HIS A 1 189 ? -15.003 -9.439 3.262 1.00 93.81 189 HIS A N 1
ATOM 1401 C CA . HIS A 1 189 ? -16.009 -10.463 2.988 1.00 93.81 189 HIS A CA 1
ATOM 1402 C C . HIS A 1 189 ? -15.517 -11.899 3.272 1.00 93.81 189 HIS A C 1
ATOM 1404 O O . HIS A 1 189 ? -16.331 -12.753 3.626 1.00 93.81 189 HIS A O 1
ATOM 1410 N N . LEU A 1 190 ? -14.206 -12.160 3.194 1.00 95.12 190 LEU A N 1
ATOM 1411 C CA . LEU A 1 190 ? -13.597 -13.448 3.559 1.00 95.12 190 LEU A CA 1
ATOM 1412 C C . LEU A 1 190 ? -13.513 -13.646 5.080 1.00 95.12 190 LEU A C 1
ATOM 1414 O O . LEU A 1 190 ? -13.442 -14.777 5.557 1.00 95.12 190 LEU A O 1
ATOM 1418 N N . TYR A 1 191 ? -13.589 -12.554 5.844 1.00 92.88 191 TYR A N 1
ATOM 1419 C CA . TYR A 1 191 ? -13.437 -12.524 7.300 1.00 92.88 191 TYR A CA 1
ATOM 1420 C C . TYR A 1 191 ? -14.740 -12.162 8.024 1.00 92.88 191 TYR A C 1
ATOM 1422 O O . TYR A 1 191 ? -14.735 -11.544 9.087 1.00 92.88 191 TYR A O 1
ATOM 1430 N N . GLY A 1 192 ? -15.889 -12.537 7.452 1.00 88.69 192 GLY A N 1
ATOM 1431 C CA . GLY A 1 192 ? -17.193 -12.336 8.092 1.00 88.69 192 GLY A CA 1
ATOM 1432 C C . GLY A 1 192 ? -17.562 -10.864 8.309 1.00 88.69 192 GLY A C 1
ATOM 1433 O O . GLY A 1 192 ? -18.334 -10.561 9.216 1.00 88.69 192 GLY A O 1
ATOM 1434 N N . GLY A 1 193 ? -17.008 -9.958 7.498 1.00 87.81 193 GLY A N 1
ATOM 1435 C CA . GLY A 1 193 ? -17.238 -8.517 7.585 1.00 87.81 193 GLY A CA 1
ATOM 1436 C C . GLY A 1 193 ? -16.286 -7.774 8.523 1.00 87.81 193 GLY A C 1
ATOM 1437 O O . GLY A 1 193 ? -16.402 -6.557 8.633 1.00 87.81 193 GLY A O 1
ATOM 1438 N N . VAL A 1 194 ? -15.340 -8.460 9.176 1.00 88.50 194 VAL A N 1
ATOM 1439 C CA . VAL A 1 194 ? -14.261 -7.782 9.908 1.00 88.50 194 VAL A CA 1
ATOM 1440 C C . VAL A 1 194 ? -13.386 -7.037 8.893 1.00 88.50 194 VAL A C 1
ATOM 1442 O O . VAL A 1 194 ? -12.894 -7.691 7.968 1.00 88.50 194 VAL A O 1
ATOM 1445 N N . PRO A 1 195 ? -13.160 -5.716 9.054 1.00 90.56 195 PRO A N 1
ATOM 1446 C CA . PRO A 1 195 ? -12.317 -4.942 8.151 1.00 90.56 195 PRO A CA 1
ATOM 1447 C C . PRO A 1 195 ? -10.946 -5.597 7.984 1.00 90.56 195 PRO A C 1
ATOM 1449 O O . PRO A 1 195 ? -10.158 -5.660 8.932 1.00 90.56 195 PRO A O 1
ATOM 1452 N N . THR A 1 196 ? -10.706 -6.134 6.790 1.00 93.44 196 THR A N 1
ATOM 1453 C CA . THR A 1 196 ? -9.491 -6.873 6.442 1.00 93.44 196 THR A CA 1
ATOM 1454 C C . THR A 1 196 ? -9.099 -6.535 5.011 1.00 93.44 196 THR A C 1
ATOM 1456 O O . THR A 1 196 ? -9.939 -6.597 4.110 1.00 93.44 196 THR A O 1
ATOM 1459 N N . TYR A 1 197 ? -7.835 -6.178 4.807 1.00 96.19 197 TYR A N 1
ATOM 1460 C CA . TYR A 1 197 ? -7.318 -5.722 3.522 1.00 96.19 197 TYR A CA 1
ATOM 1461 C C . TYR A 1 197 ? -5.985 -6.389 3.208 1.00 96.19 197 TYR A C 1
ATOM 1463 O O . TYR A 1 197 ? -5.238 -6.743 4.120 1.00 96.19 197 TYR A O 1
ATOM 1471 N N . VAL A 1 198 ? -5.680 -6.522 1.922 1.00 97.88 198 VAL A N 1
ATOM 1472 C CA . VAL A 1 198 ? -4.338 -6.857 1.438 1.00 97.88 198 VAL A CA 1
ATOM 1473 C C . VAL A 1 198 ? -3.713 -5.604 0.863 1.00 97.88 198 VAL A C 1
ATOM 1475 O O . VAL A 1 198 ? -4.364 -4.905 0.093 1.00 97.88 198 VAL A O 1
ATOM 1478 N N . LEU A 1 199 ? -2.473 -5.323 1.242 1.00 97.44 199 LEU A N 1
ATOM 1479 C CA . LEU A 1 199 ? -1.655 -4.280 0.637 1.00 97.44 199 LEU A CA 1
ATOM 1480 C C . LEU A 1 199 ? -0.523 -4.976 -0.112 1.00 97.44 199 LEU A C 1
ATOM 1482 O O . LEU A 1 199 ? 0.244 -5.723 0.498 1.00 97.44 199 LEU A O 1
ATOM 1486 N N . ALA A 1 200 ? -0.457 -4.749 -1.416 1.00 96.94 200 ALA A N 1
ATOM 1487 C CA . ALA A 1 200 ? 0.532 -5.312 -2.322 1.00 96.94 200 ALA A CA 1
ATOM 1488 C C . ALA A 1 200 ? 1.367 -4.158 -2.882 1.00 96.94 200 ALA A C 1
ATOM 1490 O O . ALA A 1 200 ? 0.807 -3.224 -3.456 1.00 96.94 200 ALA A O 1
ATOM 1491 N N . TRP A 1 201 ? 2.666 -4.168 -2.622 1.00 95.50 201 TRP A N 1
ATOM 1492 C CA . TRP A 1 201 ? 3.560 -3.047 -2.882 1.00 95.50 201 TRP A CA 1
ATOM 1493 C C . TRP A 1 201 ? 4.526 -3.353 -4.014 1.00 95.50 201 TRP A C 1
ATOM 1495 O O . TRP A 1 201 ? 5.018 -4.477 -4.098 1.00 95.50 201 TRP A O 1
ATOM 1505 N N . GLU A 1 202 ? 4.823 -2.315 -4.788 1.00 92.38 202 GLU A N 1
ATOM 1506 C CA . GLU A 1 202 ? 6.088 -2.199 -5.508 1.00 92.38 202 GLU A CA 1
ATOM 1507 C C . GLU A 1 202 ? 7.187 -1.717 -4.560 1.00 92.38 202 GLU A C 1
ATOM 1509 O O . GLU A 1 202 ? 6.926 -0.943 -3.629 1.00 92.38 202 GLU A O 1
ATOM 1514 N N . ASP A 1 203 ? 8.426 -2.125 -4.820 1.00 87.25 203 ASP A N 1
ATOM 1515 C CA . ASP A 1 203 ? 9.619 -1.551 -4.202 1.00 87.25 203 ASP A CA 1
ATOM 1516 C C . ASP A 1 203 ? 10.489 -0.730 -5.162 1.00 87.25 203 ASP A C 1
ATOM 1518 O O . ASP A 1 203 ? 11.425 -0.067 -4.713 1.00 87.25 203 ASP A O 1
ATOM 1522 N N . LEU A 1 204 ? 10.128 -0.671 -6.443 1.00 89.12 204 LEU A N 1
ATOM 1523 C CA . LEU A 1 204 ? 10.655 0.280 -7.417 1.00 89.12 204 LEU A CA 1
ATOM 1524 C C . LEU A 1 204 ? 9.568 1.248 -7.858 1.00 89.12 204 LEU A C 1
ATOM 1526 O O . LEU A 1 204 ? 8.378 0.984 -7.738 1.00 89.12 204 LEU A O 1
ATOM 1530 N N . ASP A 1 205 ? 9.987 2.400 -8.365 1.00 84.88 205 ASP A N 1
ATOM 1531 C CA . ASP A 1 205 ? 9.038 3.411 -8.801 1.00 84.88 205 ASP A CA 1
ATOM 1532 C C . ASP A 1 205 ? 8.187 2.912 -9.989 1.00 84.88 205 ASP A C 1
ATOM 1534 O O . ASP A 1 205 ? 8.695 2.702 -11.099 1.00 84.88 205 ASP A O 1
ATOM 1538 N N . TYR A 1 206 ? 6.874 2.790 -9.754 1.00 86.06 206 TYR A N 1
ATOM 1539 C CA . TYR A 1 206 ? 5.864 2.439 -10.753 1.00 86.06 206 TYR A CA 1
ATOM 1540 C C . TYR A 1 206 ? 5.936 3.269 -12.041 1.00 86.06 206 TYR A C 1
ATOM 1542 O O . TYR A 1 206 ? 5.660 2.758 -13.135 1.00 86.06 206 TYR A O 1
ATOM 1550 N N . GLY A 1 207 ? 6.307 4.548 -11.931 1.00 84.69 207 GLY A N 1
ATOM 1551 C CA . GLY A 1 207 ? 6.439 5.458 -13.059 1.00 84.69 207 GLY A CA 1
ATOM 1552 C C . GLY A 1 207 ? 7.510 5.029 -14.067 1.00 84.69 207 GLY A C 1
ATOM 1553 O O . GLY A 1 207 ? 7.457 5.451 -15.233 1.00 84.69 207 GLY A O 1
ATOM 1554 N N . GLY A 1 208 ? 8.457 4.186 -13.638 1.00 85.94 208 GLY A N 1
ATOM 1555 C CA . GLY A 1 208 ? 9.560 3.642 -14.420 1.00 85.94 208 GLY A CA 1
ATOM 1556 C C . GLY A 1 208 ? 9.141 2.779 -15.625 1.00 85.94 208 GLY A C 1
ATOM 1557 O O . GLY A 1 208 ? 8.030 2.257 -15.714 1.00 85.94 208 GLY A O 1
ATOM 1558 N N . PRO A 1 209 ? 10.028 2.601 -16.622 1.00 88.75 209 PRO A N 1
ATOM 1559 C CA . PRO A 1 209 ? 9.806 1.651 -17.703 1.00 88.75 209 PRO A CA 1
ATOM 1560 C C . PRO A 1 209 ? 9.732 0.212 -17.176 1.00 88.75 209 PRO A C 1
ATOM 1562 O O . PRO A 1 209 ? 10.654 -0.265 -16.519 1.00 88.75 209 PRO A O 1
ATOM 1565 N N . ILE A 1 210 ? 8.682 -0.514 -17.565 1.00 91.69 210 ILE A N 1
ATOM 1566 C CA . ILE A 1 210 ? 8.551 -1.941 -17.256 1.00 91.69 210 ILE A CA 1
ATOM 1567 C C . ILE A 1 210 ? 9.596 -2.741 -18.042 1.00 91.69 210 ILE A C 1
ATOM 1569 O O . ILE A 1 210 ? 9.618 -2.699 -19.280 1.00 91.69 210 ILE A O 1
ATOM 1573 N N . THR A 1 211 ? 10.440 -3.506 -17.350 1.00 93.44 211 THR A N 1
ATOM 1574 C CA . THR A 1 211 ? 11.488 -4.333 -17.966 1.00 93.44 211 THR A CA 1
ATOM 1575 C C . THR A 1 211 ? 11.361 -5.813 -17.569 1.00 93.44 211 THR A C 1
ATOM 1577 O O . THR A 1 211 ? 10.870 -6.139 -16.495 1.00 93.44 211 THR A O 1
ATOM 1580 N N . PRO A 1 212 ? 11.760 -6.764 -18.439 1.00 90.38 212 PRO A N 1
ATOM 1581 C CA . PRO A 1 212 ? 11.588 -8.199 -18.170 1.00 90.38 212 PRO A CA 1
ATOM 1582 C C . PRO A 1 212 ? 12.622 -8.788 -17.195 1.00 90.38 212 PRO A C 1
ATOM 1584 O O . PRO A 1 212 ? 12.533 -9.965 -16.846 1.00 90.38 212 PRO A O 1
ATOM 1587 N N . HIS A 1 213 ? 13.644 -8.015 -16.830 1.00 90.06 213 HIS A N 1
ATOM 1588 C CA . HIS A 1 213 ? 14.728 -8.397 -15.929 1.00 90.06 213 HIS A CA 1
ATOM 1589 C C . HIS A 1 213 ? 15.162 -7.165 -15.147 1.00 90.06 213 HIS A C 1
ATOM 1591 O O . HIS A 1 213 ? 15.142 -6.087 -15.733 1.00 90.06 213 HIS A O 1
ATOM 1597 N N . TYR A 1 214 ? 15.653 -7.358 -13.918 1.00 88.50 214 TYR A N 1
ATOM 1598 C CA . TYR A 1 214 ? 16.123 -6.267 -13.063 1.00 88.50 214 TYR A CA 1
ATOM 1599 C C . TYR A 1 214 ? 16.950 -5.219 -13.819 1.00 88.50 214 TYR A C 1
ATOM 1601 O O . TYR A 1 214 ? 18.034 -5.512 -14.342 1.00 88.50 214 TYR A O 1
ATOM 1609 N N . ASP A 1 215 ? 16.437 -3.991 -13.821 1.00 84.69 215 ASP A N 1
ATOM 1610 C CA . ASP A 1 215 ? 17.083 -2.786 -14.322 1.00 84.69 215 ASP A CA 1
ATOM 1611 C C . ASP A 1 215 ? 16.910 -1.686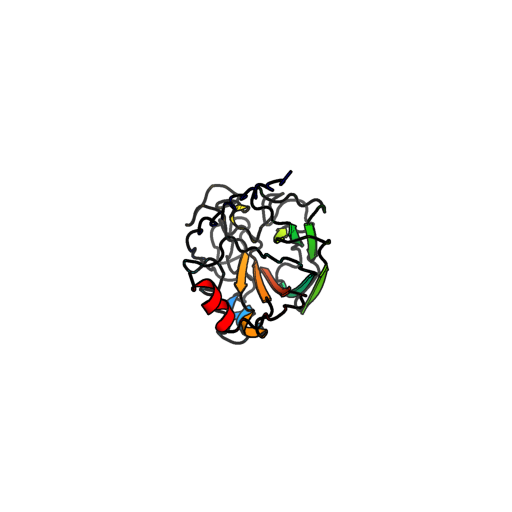 -13.274 1.00 84.69 215 ASP A C 1
ATOM 1613 O O . ASP A 1 215 ? 15.802 -1.394 -12.847 1.00 84.69 215 ASP A O 1
ATOM 1617 N N . TRP A 1 216 ? 18.012 -1.052 -12.883 1.00 79.31 216 TRP A N 1
ATOM 1618 C CA . TRP A 1 216 ? 18.032 0.014 -11.877 1.00 79.31 216 TRP A CA 1
ATOM 1619 C C . TRP A 1 216 ? 17.307 1.294 -12.327 1.00 79.31 216 TRP A C 1
ATOM 1621 O O . TRP A 1 216 ? 17.130 2.207 -11.528 1.00 79.31 216 TRP A O 1
ATOM 1631 N N . LEU A 1 217 ? 16.956 1.392 -13.613 1.00 81.69 217 LEU A N 1
ATOM 1632 C CA . LEU A 1 217 ? 16.123 2.460 -14.169 1.00 81.69 217 LEU A CA 1
ATOM 1633 C C . LEU A 1 217 ? 14.700 2.012 -14.493 1.00 81.69 217 LEU A C 1
ATOM 1635 O O . LEU A 1 217 ? 13.947 2.819 -15.032 1.00 81.69 217 LEU A O 1
ATOM 1639 N N . GLY A 1 218 ? 14.369 0.743 -14.279 1.00 86.94 218 GLY A N 1
ATOM 1640 C CA . GLY A 1 218 ? 13.070 0.180 -14.608 1.00 86.94 218 GLY A CA 1
ATOM 1641 C C . GLY A 1 218 ? 12.347 -0.341 -13.380 1.00 86.94 218 GLY A C 1
ATOM 1642 O O . GLY A 1 218 ? 12.844 -0.257 -12.267 1.00 86.94 218 GLY A O 1
ATOM 1643 N N . THR A 1 219 ? 11.178 -0.902 -13.636 1.00 90.88 219 THR A N 1
ATOM 1644 C CA . THR A 1 219 ? 10.345 -1.636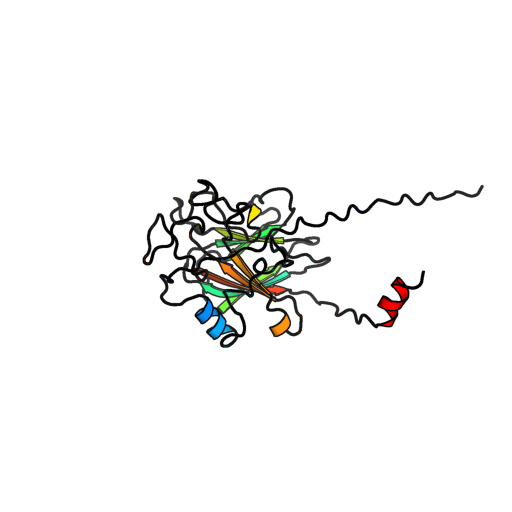 -12.681 1.00 90.88 219 THR A CA 1
ATOM 1645 C C . THR A 1 219 ? 9.843 -2.910 -13.374 1.00 90.88 219 THR A C 1
ATOM 1647 O O . THR A 1 219 ? 9.981 -3.041 -14.599 1.00 90.88 219 THR A O 1
ATOM 1650 N N . ASP A 1 220 ? 9.302 -3.879 -12.653 1.00 91.81 220 ASP A N 1
ATOM 1651 C CA . ASP A 1 220 ? 8.465 -4.937 -13.215 1.00 91.81 220 ASP A CA 1
ATOM 1652 C C . ASP A 1 220 ? 6.980 -4.773 -12.907 1.00 91.81 220 ASP A C 1
ATOM 1654 O O . ASP A 1 220 ? 6.187 -5.458 -13.561 1.00 91.81 220 ASP A O 1
ATOM 1658 N N . ASN A 1 221 ? 6.580 -3.824 -12.056 1.00 93.00 221 ASN A N 1
ATOM 1659 C CA . ASN A 1 221 ? 5.180 -3.540 -11.745 1.00 93.00 221 ASN A CA 1
ATOM 1660 C C . ASN A 1 221 ? 4.393 -4.823 -11.422 1.00 93.00 221 ASN A C 1
ATOM 1662 O O . ASN A 1 221 ? 3.291 -5.040 -11.942 1.00 93.00 221 ASN A O 1
ATOM 1666 N N . ASP A 1 222 ? 5.005 -5.745 -10.682 1.00 93.25 222 ASP A N 1
ATOM 1667 C CA . ASP A 1 222 ? 4.443 -7.056 -10.373 1.00 93.25 222 ASP A CA 1
ATOM 1668 C C . ASP A 1 222 ? 3.673 -7.106 -9.036 1.00 93.25 222 ASP A C 1
ATOM 1670 O O . ASP A 1 222 ? 2.875 -8.029 -8.830 1.00 93.25 222 ASP A O 1
ATOM 1674 N N . TYR A 1 223 ? 3.857 -6.080 -8.206 1.00 95.12 223 TYR A N 1
ATOM 1675 C CA . TYR A 1 223 ? 3.296 -5.752 -6.901 1.00 95.12 223 TYR A CA 1
ATOM 1676 C C . TYR A 1 223 ? 3.455 -6.852 -5.860 1.00 95.12 223 TYR A C 1
ATOM 1678 O O . TYR A 1 223 ? 2.609 -7.003 -4.970 1.00 95.12 223 TYR A O 1
ATOM 1686 N N . ASN A 1 224 ? 4.488 -7.679 -5.981 1.00 93.62 224 ASN A N 1
ATOM 1687 C CA . ASN A 1 224 ? 4.720 -8.770 -5.048 1.00 93.62 224 ASN A CA 1
ATOM 1688 C C . ASN A 1 224 ? 5.874 -8.497 -4.065 1.00 93.62 224 ASN A C 1
ATOM 1690 O O . ASN A 1 224 ? 6.010 -9.282 -3.120 1.00 93.62 224 ASN A O 1
ATOM 1694 N N . ASP A 1 225 ? 6.640 -7.409 -4.238 1.00 90.56 225 ASP A N 1
ATOM 1695 C CA . ASP A 1 225 ? 7.875 -7.131 -3.487 1.00 90.56 225 ASP A CA 1
ATOM 1696 C C . ASP A 1 225 ? 7.654 -7.190 -1.975 1.00 90.56 225 ASP A C 1
ATOM 1698 O O . ASP A 1 225 ? 8.454 -7.755 -1.213 1.00 90.56 225 ASP A O 1
ATOM 1702 N N . LEU A 1 226 ? 6.515 -6.638 -1.547 1.00 93.50 226 LEU A N 1
ATOM 1703 C CA . LEU A 1 226 ? 5.948 -6.826 -0.223 1.00 93.50 226 LEU A CA 1
ATOM 1704 C C . LEU A 1 226 ? 4.423 -6.935 -0.309 1.00 93.50 226 LEU A C 1
ATOM 1706 O O . LEU A 1 226 ? 3.730 -6.006 -0.716 1.00 93.50 226 LEU A O 1
ATOM 1710 N N . VAL A 1 227 ? 3.881 -8.046 0.179 1.00 95.62 227 VAL A N 1
ATOM 1711 C CA . VAL A 1 227 ? 2.441 -8.285 0.288 1.00 95.62 227 VAL A CA 1
ATOM 1712 C C . VAL A 1 227 ? 2.091 -8.562 1.741 1.00 95.62 227 VAL A C 1
ATOM 1714 O O . VAL A 1 227 ? 2.602 -9.503 2.352 1.00 95.62 227 VAL A O 1
ATOM 1717 N N . ILE A 1 228 ? 1.177 -7.773 2.297 1.00 95.88 228 ILE A N 1
ATOM 1718 C CA . ILE A 1 228 ? 0.728 -7.902 3.684 1.00 95.88 228 ILE A CA 1
ATOM 1719 C C . ILE A 1 228 ? -0.791 -8.003 3.761 1.00 95.88 228 ILE A C 1
ATOM 1721 O O . ILE A 1 228 ? -1.515 -7.445 2.943 1.00 95.88 228 ILE A O 1
ATOM 1725 N N . GLU A 1 229 ? -1.274 -8.668 4.799 1.00 96.62 229 GLU A N 1
ATOM 1726 C CA . GLU A 1 229 ? -2.659 -8.614 5.245 1.00 96.62 229 GLU A CA 1
ATOM 1727 C C . GLU A 1 229 ? -2.743 -7.720 6.477 1.00 96.62 229 GLU A C 1
ATOM 1729 O O . GLU A 1 229 ? -1.986 -7.903 7.433 1.00 96.62 229 GLU A O 1
ATOM 1734 N N . ILE A 1 230 ? -3.691 -6.789 6.484 1.00 94.81 230 ILE A N 1
ATOM 1735 C CA . ILE A 1 230 ? -4.050 -6.004 7.662 1.00 94.81 230 ILE A CA 1
ATOM 1736 C C . ILE A 1 230 ? -5.465 -6.370 8.090 1.00 94.81 230 ILE A C 1
ATOM 1738 O O . ILE A 1 230 ? -6.371 -6.475 7.267 1.00 94.81 230 ILE A O 1
ATOM 1742 N N . GLN A 1 231 ? -5.673 -6.535 9.388 1.00 92.69 231 GLN A N 1
ATOM 1743 C CA . GLN A 1 231 ? -6.979 -6.801 9.973 1.00 92.69 231 GLN A CA 1
ATOM 1744 C C . GLN A 1 231 ? -7.202 -5.886 11.171 1.00 92.69 231 GLN A C 1
ATOM 1746 O O . GLN A 1 231 ? -6.346 -5.773 12.052 1.00 92.69 231 GLN A O 1
ATOM 1751 N N . ALA A 1 232 ? -8.370 -5.249 11.225 1.00 87.75 232 ALA A N 1
ATOM 1752 C CA . ALA A 1 232 ? -8.736 -4.406 12.350 1.00 87.75 232 ALA A CA 1
ATOM 1753 C C . ALA A 1 232 ? -8.880 -5.225 13.639 1.00 87.75 232 ALA A C 1
ATOM 1755 O O . ALA A 1 232 ? -9.676 -6.162 13.715 1.00 87.75 232 ALA A O 1
ATOM 1756 N N . LEU A 1 233 ? -8.171 -4.809 14.691 1.00 79.50 233 LEU A N 1
ATOM 1757 C CA . LEU A 1 233 ? -8.405 -5.263 16.062 1.00 79.50 233 LEU A CA 1
ATOM 1758 C C . LEU A 1 233 ? -9.427 -4.335 16.717 1.00 79.50 233 LEU A C 1
ATOM 1760 O O . LEU A 1 233 ? -9.149 -3.651 17.700 1.00 79.50 233 LEU A O 1
ATOM 1764 N N . SER A 1 234 ? -10.623 -4.283 16.142 1.00 60.53 234 SER A N 1
ATOM 1765 C CA . SER A 1 234 ? -11.739 -3.544 16.720 1.00 60.53 234 SER A CA 1
ATOM 1766 C C . SER A 1 234 ? -12.826 -4.537 17.125 1.00 60.53 234 SER A C 1
ATOM 1768 O O . SER A 1 234 ? -13.129 -5.452 16.351 1.00 60.53 234 SER A O 1
ATOM 1770 N N . PRO A 1 235 ? -13.446 -4.411 18.314 1.00 49.31 235 PRO A N 1
ATOM 1771 C CA . PRO A 1 235 ? -14.759 -4.989 18.521 1.00 49.31 235 PRO A CA 1
ATOM 1772 C C . PRO A 1 235 ? -15.710 -4.217 17.607 1.00 49.31 235 PRO A C 1
ATOM 1774 O O . PRO A 1 235 ? -16.337 -3.255 18.041 1.00 49.31 235 PRO A O 1
ATOM 1777 N N . VAL A 1 236 ? -15.783 -4.598 16.329 1.00 47.72 236 VAL A N 1
ATOM 1778 C CA . VAL A 1 236 ? -16.766 -4.028 15.415 1.00 47.72 236 VAL A CA 1
ATOM 1779 C C . VAL A 1 236 ? -18.117 -4.372 16.019 1.00 47.72 236 VAL A C 1
ATOM 1781 O O . VAL A 1 236 ? -18.564 -5.521 15.977 1.00 47.72 236 VAL A O 1
ATOM 1784 N N . ALA A 1 237 ? -18.747 -3.394 16.664 1.00 45.72 237 ALA A N 1
ATOM 1785 C CA . ALA A 1 237 ? -20.133 -3.522 17.036 1.00 45.72 237 ALA A CA 1
ATOM 1786 C C . ALA A 1 237 ? -20.882 -3.631 15.712 1.00 45.72 237 ALA A C 1
ATOM 1788 O O . ALA A 1 237 ? -21.013 -2.655 14.978 1.00 45.72 237 ALA A O 1
ATOM 1789 N N . THR A 1 238 ? -21.343 -4.832 15.376 1.00 44.16 238 THR A N 1
ATOM 1790 C CA . THR A 1 238 ? -22.389 -4.985 14.375 1.00 44.16 238 THR A CA 1
ATOM 1791 C C . THR A 1 238 ? -23.597 -4.239 14.921 1.00 44.16 238 THR A C 1
ATOM 1793 O O . THR A 1 238 ? -24.333 -4.772 15.759 1.00 44.16 238 THR A O 1
ATOM 1796 N N . GLU A 1 239 ? -23.780 -2.982 14.524 1.00 48.94 239 GLU A N 1
ATOM 1797 C CA . GLU A 1 239 ? -25.042 -2.313 14.778 1.00 48.94 239 GLU A CA 1
ATOM 1798 C C . GLU A 1 239 ? -26.107 -3.091 14.008 1.00 48.94 239 GLU A C 1
ATOM 1800 O O . GLU A 1 239 ? -26.095 -3.173 12.780 1.00 48.94 239 GLU A O 1
ATOM 1805 N N . ASN A 1 240 ? -27.015 -3.730 14.748 1.00 42.75 240 ASN A N 1
ATOM 1806 C CA . ASN A 1 240 ? -28.221 -4.310 14.178 1.00 42.75 240 ASN A CA 1
ATOM 1807 C C . ASN A 1 240 ? -29.125 -3.156 13.726 1.00 42.75 240 ASN A C 1
ATOM 1809 O O . ASN A 1 240 ? -30.079 -2.783 14.411 1.00 42.75 240 ASN A O 1
ATOM 1813 N N . GLU A 1 241 ? -28.815 -2.577 12.572 1.00 47.88 241 GLU A N 1
ATOM 1814 C CA . GLU A 1 241 ? -29.685 -1.652 11.858 1.00 47.88 241 GLU A CA 1
ATOM 1815 C C . GLU A 1 241 ? -30.945 -2.421 11.442 1.00 47.88 241 GLU A C 1
ATOM 1817 O O . GLU A 1 241 ? -30.951 -3.266 10.544 1.00 47.88 241 GLU A O 1
ATOM 1822 N N . THR A 1 242 ? -32.045 -2.180 12.153 1.00 63.44 242 THR A N 1
ATOM 1823 C CA . THR A 1 242 ? -33.344 -2.738 11.771 1.00 63.44 242 THR A CA 1
ATOM 1824 C C . THR A 1 242 ? -33.957 -1.858 10.685 1.00 63.44 242 THR A C 1
ATOM 1826 O O . THR A 1 242 ? -33.862 -0.641 10.736 1.00 63.44 242 THR A O 1
ATOM 1829 N N . TRP A 1 243 ? -34.729 -2.410 9.747 1.00 61.66 243 TRP A N 1
ATOM 1830 C CA . TRP A 1 243 ? -35.472 -1.594 8.764 1.00 61.66 243 TRP A CA 1
ATOM 1831 C C . TRP A 1 243 ? -36.387 -0.507 9.382 1.00 61.66 243 TRP A C 1
ATOM 1833 O O . TRP A 1 243 ? -36.897 0.360 8.670 1.00 61.66 243 TRP A O 1
ATOM 1843 N N . GLY A 1 244 ? -36.630 -0.556 10.696 1.00 68.31 244 GLY A N 1
ATOM 1844 C CA . GLY A 1 244 ? -37.313 0.484 11.457 1.00 68.31 244 GLY A CA 1
ATOM 1845 C C . GLY A 1 244 ? -36.516 1.787 11.602 1.00 68.31 244 GLY A C 1
ATOM 1846 O O . GLY A 1 244 ? -37.133 2.847 11.491 1.00 68.31 244 GLY A O 1
ATOM 1847 N N . SER A 1 245 ? -35.189 1.735 11.793 1.00 54.72 245 SER A N 1
ATOM 1848 C CA . SER A 1 245 ? -34.325 2.927 11.927 1.00 54.72 245 SER A CA 1
ATOM 1849 C C . SER A 1 245 ? -34.244 3.699 10.612 1.00 54.72 245 SER A C 1
ATOM 1851 O O . SER A 1 245 ? -34.506 4.902 10.585 1.00 54.72 245 SER A O 1
ATOM 1853 N N . VAL A 1 246 ? -34.067 2.992 9.493 1.00 59.00 246 VAL A N 1
ATOM 1854 C CA . VAL A 1 246 ? -34.091 3.580 8.142 1.00 59.00 246 VAL A CA 1
ATOM 1855 C C . VAL A 1 246 ? -35.439 4.245 7.842 1.00 59.00 246 VAL A C 1
ATOM 1857 O O . VAL A 1 246 ? -35.496 5.372 7.361 1.00 59.00 246 VAL A O 1
ATOM 1860 N N . LYS A 1 247 ? -36.563 3.600 8.181 1.00 59.44 247 LYS A N 1
ATOM 1861 C CA . LYS A 1 247 ? -37.904 4.174 7.952 1.00 59.44 247 LYS A CA 1
ATOM 1862 C C . LYS A 1 247 ? -38.197 5.406 8.809 1.00 59.44 247 LYS A C 1
ATOM 1864 O O . LYS A 1 247 ? -39.046 6.204 8.416 1.00 59.44 247 LYS A O 1
ATOM 1869 N N . ALA A 1 248 ? -37.550 5.559 9.963 1.00 66.38 248 ALA A N 1
ATOM 1870 C CA . ALA A 1 248 ? -37.722 6.730 10.818 1.00 66.38 248 ALA A CA 1
ATOM 1871 C C . ALA A 1 248 ? -37.058 7.987 10.226 1.00 66.38 248 ALA A C 1
ATOM 1873 O O . ALA A 1 248 ? -37.578 9.082 10.423 1.00 66.38 248 ALA A O 1
ATOM 1874 N N . LEU A 1 249 ? -35.987 7.830 9.440 1.00 58.75 249 LEU A N 1
ATOM 1875 C CA . LEU A 1 249 ? -35.286 8.934 8.769 1.00 58.75 249 LEU A CA 1
ATOM 1876 C C . LEU A 1 249 ? -36.098 9.571 7.629 1.00 58.75 249 LEU A C 1
ATOM 1878 O O . LEU A 1 249 ? -35.929 10.753 7.342 1.00 58.75 249 LEU A O 1
ATOM 1882 N N . PHE A 1 250 ? -37.017 8.818 7.016 1.00 63.72 250 PHE A N 1
ATOM 1883 C CA . PHE A 1 250 ? -37.841 9.276 5.886 1.00 63.72 250 PHE A CA 1
ATOM 1884 C C . PHE A 1 250 ? -39.287 9.630 6.264 1.00 63.72 250 PHE A C 1
ATOM 1886 O O . PHE A 1 250 ? -40.122 9.841 5.386 1.00 63.72 250 PHE A O 1
ATOM 1893 N N . ARG A 1 251 ? -39.609 9.702 7.561 1.00 54.81 251 ARG A N 1
ATOM 1894 C CA . ARG A 1 251 ? -40.873 10.286 8.035 1.00 54.81 251 ARG A CA 1
ATOM 1895 C C . ARG A 1 251 ? -40.653 11.762 8.372 1.00 54.81 251 ARG A C 1
ATOM 1897 O O . ARG A 1 251 ? -40.506 12.110 9.541 1.00 54.81 251 ARG A O 1
ATOM 1904 N N . GLN A 1 252 ? -40.627 12.602 7.338 1.00 45.19 252 GLN A N 1
ATOM 1905 C CA . GLN A 1 252 ? -40.947 14.030 7.443 1.00 45.19 252 GLN A CA 1
ATOM 1906 C C . GLN A 1 252 ? -42.338 14.271 6.866 1.00 45.19 252 GLN A C 1
ATOM 1908 O O . GLN A 1 252 ? -42.651 13.648 5.826 1.00 45.19 252 GLN A O 1
#

pLDDT: mean 81.09, std 16.64, range [35.56, 98.31]